Protein AF-A0A3K8YJC5-F1 (afdb_monomer_lite)

Sequence (219 aa):
NYGINDFKIDIDEGNSTVDIVYRNGTRERFGTDKDINYMTTLFSADGKKLSFEYTTLDADDEKTYVLSRVYDESSSRSISIEYNNARSVIVRHNKGDVTYLTYLCKLKNKMLDFVSLPNTTDYGTNITYERMEIGAFISELAMPTGYHEWVTYEMGHTLPPEHPLPTTQLPYVSKVMCYNGEQQDDTVRTFTYSRDTNYLGLSGKKPWDSTYGDNIYTT

pLDDT: mean 82.08, std 15.53, range [28.77, 97.81]

Structure (mmCIF, N/CA/C/O backbone):
data_AF-A0A3K8YJC5-F1
#
_entry.id   AF-A0A3K8YJC5-F1
#
loop_
_atom_site.group_PDB
_atom_site.id
_atom_site.type_symbol
_atom_site.label_atom_id
_atom_site.label_alt_id
_atom_site.label_comp_id
_atom_site.label_asym_id
_atom_site.label_entity_id
_atom_site.label_seq_id
_atom_site.pdbx_PDB_ins_code
_atom_site.Cartn_x
_atom_site.Cartn_y
_atom_site.Cartn_z
_atom_site.occupancy
_atom_site.B_iso_or_equiv
_atom_site.auth_seq_id
_atom_site.auth_comp_id
_atom_site.auth_asym_id
_atom_site.auth_atom_id
_atom_site.pdbx_PDB_model_num
ATOM 1 N N . ASN A 1 1 ? 30.913 16.176 3.753 1.00 28.77 1 ASN A N 1
ATOM 2 C CA . ASN A 1 1 ? 29.703 16.794 4.333 1.00 28.77 1 ASN A CA 1
ATOM 3 C C . ASN A 1 1 ? 28.526 16.582 3.401 1.00 28.77 1 ASN A C 1
ATOM 5 O O . ASN A 1 1 ? 28.241 17.443 2.582 1.00 28.77 1 ASN A O 1
ATOM 9 N N . TYR A 1 2 ? 27.885 15.418 3.494 1.00 31.45 2 TYR A N 1
ATOM 10 C CA . TYR A 1 2 ? 26.621 15.142 2.811 1.00 31.45 2 TYR A CA 1
ATOM 11 C C . TYR A 1 2 ? 25.495 15.676 3.696 1.00 31.45 2 TYR A C 1
ATOM 13 O O . TYR A 1 2 ? 24.956 14.963 4.534 1.00 31.45 2 TYR A O 1
ATOM 21 N N . GLY A 1 3 ? 25.229 16.976 3.595 1.00 32.31 3 GLY A N 1
ATOM 22 C CA . GLY A 1 3 ? 24.053 17.564 4.221 1.00 32.31 3 GLY A CA 1
ATOM 23 C C . GLY A 1 3 ? 22.844 17.203 3.376 1.00 32.31 3 GLY A C 1
ATOM 24 O O . GLY A 1 3 ? 22.619 17.830 2.344 1.00 32.31 3 GLY A O 1
ATOM 25 N N . ILE A 1 4 ? 22.083 16.190 3.786 1.00 45.53 4 ILE A N 1
ATOM 26 C CA . ILE A 1 4 ? 20.718 16.030 3.291 1.00 45.53 4 ILE A CA 1
ATOM 27 C C . ILE A 1 4 ? 19.909 17.145 3.965 1.00 45.53 4 ILE A C 1
ATOM 29 O O . ILE A 1 4 ? 19.394 16.982 5.062 1.00 45.53 4 ILE A O 1
ATOM 33 N N . ASN A 1 5 ? 19.877 18.328 3.346 1.00 53.97 5 ASN A N 1
ATOM 34 C CA . ASN A 1 5 ? 19.192 19.526 3.860 1.00 53.97 5 ASN A CA 1
ATOM 35 C C . ASN A 1 5 ? 17.656 19.455 3.716 1.00 53.97 5 ASN A C 1
ATOM 37 O O . ASN A 1 5 ? 16.972 20.468 3.868 1.00 53.97 5 ASN A O 1
ATOM 41 N N . ASP A 1 6 ? 17.112 18.282 3.390 1.00 62.03 6 ASP A N 1
ATOM 42 C CA . ASP A 1 6 ? 15.716 18.114 2.982 1.00 62.03 6 ASP A CA 1
ATOM 43 C C . ASP A 1 6 ? 14.824 17.546 4.091 1.00 62.03 6 ASP A C 1
ATOM 45 O O . ASP A 1 6 ? 13.596 17.654 4.011 1.00 62.03 6 ASP A O 1
ATOM 49 N N . PHE A 1 7 ? 15.427 17.022 5.161 1.00 63.34 7 PHE A N 1
ATOM 50 C CA . PHE A 1 7 ? 14.721 16.650 6.376 1.00 63.34 7 PHE A CA 1
ATOM 51 C C . PHE A 1 7 ? 15.601 16.802 7.622 1.00 63.34 7 PHE A C 1
ATOM 53 O O . PHE A 1 7 ? 16.822 16.669 7.571 1.00 63.34 7 PHE A O 1
ATOM 60 N N . LYS A 1 8 ? 14.966 17.070 8.763 1.00 78.19 8 LYS A N 1
ATOM 61 C CA . LYS A 1 8 ? 15.574 16.974 10.094 1.00 78.19 8 LYS A CA 1
ATOM 62 C C . LYS A 1 8 ? 15.062 15.698 10.755 1.00 78.19 8 LYS A C 1
ATOM 64 O O . LYS A 1 8 ? 13.855 15.475 10.767 1.00 78.19 8 LYS A O 1
ATOM 69 N N . ILE A 1 9 ? 15.964 14.916 11.344 1.00 81.12 9 ILE A N 1
ATOM 70 C CA . ILE A 1 9 ? 15.594 13.843 12.271 1.00 81.12 9 ILE A CA 1
ATOM 71 C C . ILE A 1 9 ? 15.652 14.405 13.694 1.00 81.12 9 ILE A C 1
ATOM 73 O O . ILE A 1 9 ? 16.652 15.017 14.075 1.00 81.12 9 ILE A O 1
ATOM 77 N N . ASP A 1 10 ? 14.579 14.228 14.455 1.00 80.38 10 ASP A N 1
ATOM 78 C CA . ASP A 1 10 ? 14.508 14.520 15.886 1.00 80.38 10 ASP A CA 1
ATOM 79 C C . ASP A 1 10 ? 14.274 13.205 16.635 1.00 80.38 10 ASP A C 1
ATOM 81 O O . ASP A 1 10 ? 13.317 12.490 16.343 1.00 80.38 10 ASP A O 1
ATOM 85 N N . ILE A 1 11 ? 15.170 12.852 17.553 1.00 79.31 11 ILE A N 1
ATOM 86 C CA . ILE A 1 11 ? 15.103 11.592 18.300 1.00 79.31 11 ILE A CA 1
ATOM 87 C C . ILE A 1 11 ? 14.778 11.940 19.748 1.00 79.31 11 ILE A C 1
ATOM 89 O O . ILE A 1 11 ? 15.572 12.594 20.422 1.00 79.31 11 ILE A O 1
ATOM 93 N N . ASP A 1 12 ? 13.619 11.492 20.224 1.00 75.31 12 ASP A N 1
ATOM 94 C CA . ASP A 1 12 ? 13.240 11.590 21.632 1.00 75.31 12 ASP A CA 1
ATOM 95 C C . ASP A 1 12 ? 13.463 10.229 22.300 1.00 75.31 12 ASP A C 1
ATOM 97 O O . ASP A 1 12 ? 12.593 9.351 22.308 1.00 75.31 12 ASP A O 1
ATOM 101 N N . GLU A 1 13 ? 14.669 10.055 22.844 1.00 63.84 13 GLU A N 1
ATOM 102 C CA . GLU A 1 13 ? 15.096 8.829 23.528 1.00 63.84 13 GLU A CA 1
ATOM 103 C C . GLU A 1 13 ? 14.247 8.524 24.774 1.00 63.84 13 GLU A C 1
ATOM 105 O O . GLU A 1 13 ? 14.092 7.360 25.141 1.00 63.84 13 GLU A O 1
ATOM 110 N N . GLY A 1 14 ? 13.651 9.544 25.407 1.00 63.78 14 GLY A N 1
ATOM 111 C CA . GLY A 1 14 ? 12.816 9.377 26.599 1.00 63.78 14 GLY A CA 1
ATOM 112 C C . GLY A 1 14 ? 11.445 8.771 26.298 1.00 63.78 14 GLY A C 1
ATOM 113 O O . GLY A 1 14 ? 10.877 8.090 27.152 1.00 63.78 14 GLY A O 1
ATOM 114 N N . ASN A 1 15 ? 10.939 8.980 25.080 1.00 66.00 15 ASN A N 1
ATOM 115 C CA . ASN A 1 15 ? 9.636 8.483 24.636 1.00 66.00 15 ASN A CA 1
ATOM 116 C C . ASN A 1 15 ? 9.7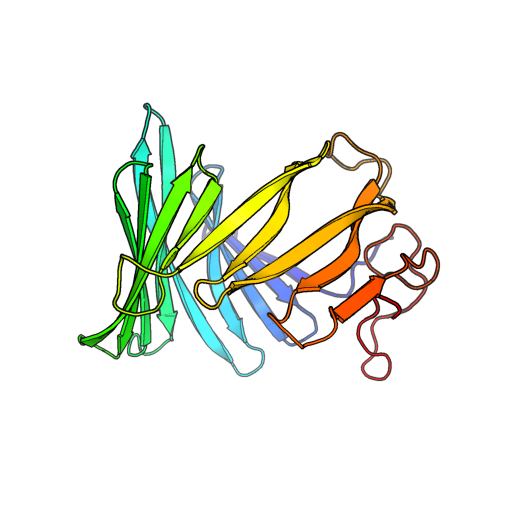23 7.366 23.590 1.00 66.00 15 ASN A C 1
ATOM 118 O O . ASN A 1 15 ? 8.677 6.893 23.150 1.00 66.00 15 ASN A O 1
ATOM 122 N N . SER A 1 16 ? 10.929 6.919 23.209 1.00 80.50 16 SER A N 1
ATOM 123 C CA . SER A 1 16 ? 11.106 5.896 22.163 1.00 80.50 16 SER A CA 1
ATOM 124 C C . SER A 1 16 ? 10.391 6.304 20.863 1.00 80.50 16 SER A C 1
ATOM 126 O O . SER A 1 16 ? 9.608 5.555 20.276 1.00 80.50 16 SER A O 1
ATOM 128 N N . THR A 1 17 ? 10.611 7.555 20.440 1.00 82.19 17 THR A N 1
ATOM 129 C CA . THR A 1 17 ? 10.029 8.093 19.204 1.00 82.19 17 THR A CA 1
ATOM 130 C C . THR A 1 17 ? 11.065 8.788 18.336 1.00 82.19 17 THR A C 1
ATOM 132 O O . THR A 1 17 ? 11.952 9.477 18.842 1.00 82.19 17 THR A O 1
ATOM 135 N N . VAL A 1 18 ? 10.900 8.650 17.021 1.00 87.75 18 VAL A N 1
ATOM 136 C CA . VAL A 1 18 ? 11.707 9.325 15.998 1.00 87.75 18 VAL A CA 1
ATOM 137 C C . VAL A 1 18 ? 10.787 10.168 15.124 1.00 87.75 18 VAL A C 1
ATOM 139 O O . VAL A 1 18 ? 9.851 9.647 14.523 1.00 87.75 18 VAL A O 1
ATOM 142 N N . ASP A 1 19 ? 11.061 11.464 15.034 1.00 87.62 19 ASP A N 1
ATOM 143 C CA . ASP A 1 19 ? 10.389 12.383 14.121 1.00 87.62 19 ASP A CA 1
ATOM 144 C C . ASP A 1 19 ? 11.280 12.670 12.910 1.00 87.62 19 ASP A C 1
ATOM 146 O O . ASP A 1 19 ? 12.443 13.046 13.049 1.00 87.62 19 ASP A O 1
ATOM 150 N N . ILE A 1 20 ? 10.709 12.568 11.713 1.00 87.44 20 ILE A N 1
ATOM 151 C CA . ILE A 1 20 ? 11.315 13.034 10.466 1.00 87.44 20 ILE A CA 1
ATOM 152 C C . ILE A 1 20 ? 10.505 14.233 9.986 1.00 87.44 20 ILE A C 1
ATOM 154 O O . ILE A 1 20 ? 9.332 14.110 9.637 1.00 87.44 20 ILE A O 1
ATOM 158 N N . VAL A 1 21 ? 11.120 15.414 9.994 1.00 85.25 21 VAL A N 1
ATOM 159 C CA . VAL A 1 21 ? 10.502 16.668 9.549 1.00 85.25 21 VAL A CA 1
ATOM 160 C C . VAL A 1 21 ? 11.050 17.028 8.182 1.00 85.25 21 VAL A C 1
ATOM 162 O O . VAL A 1 21 ? 12.223 17.373 8.058 1.00 85.25 21 VAL A O 1
ATOM 165 N N . TYR A 1 22 ? 10.196 16.986 7.170 1.00 81.81 22 TYR A N 1
ATOM 166 C CA . TYR A 1 22 ? 10.543 17.314 5.796 1.00 81.81 22 TYR A CA 1
ATOM 167 C C . TYR A 1 22 ? 10.498 18.823 5.570 1.00 81.81 22 TYR A C 1
ATOM 169 O O . TYR A 1 22 ? 9.721 19.555 6.187 1.00 81.81 22 TYR A O 1
ATOM 177 N N . ARG A 1 23 ? 11.292 19.302 4.611 1.00 75.00 23 ARG A N 1
ATOM 178 C CA . ARG A 1 23 ? 11.355 20.725 4.247 1.00 75.00 23 ARG A CA 1
ATOM 179 C C . ARG A 1 23 ? 10.005 21.319 3.834 1.00 75.00 23 ARG A C 1
ATOM 181 O O . ARG A 1 23 ? 9.780 22.510 4.028 1.00 75.00 23 ARG A O 1
ATOM 188 N N . ASN A 1 24 ? 9.107 20.504 3.282 1.00 77.12 24 ASN A N 1
ATOM 189 C CA . ASN A 1 24 ? 7.758 20.936 2.912 1.00 77.12 24 ASN A CA 1
ATOM 190 C C . ASN A 1 24 ? 6.824 21.141 4.124 1.00 77.12 24 ASN A C 1
ATOM 192 O O . ASN A 1 24 ? 5.668 21.494 3.923 1.00 77.12 24 ASN A O 1
ATOM 196 N N . GLY A 1 25 ? 7.299 20.915 5.356 1.00 78.94 25 GLY A N 1
ATOM 197 C CA . GLY A 1 25 ? 6.527 21.040 6.594 1.00 78.94 25 GLY A CA 1
ATOM 198 C C . GLY A 1 25 ? 5.781 19.769 7.004 1.00 78.94 25 GLY A C 1
ATOM 199 O O . GLY A 1 25 ? 5.190 19.739 8.080 1.00 78.94 25 GLY A O 1
ATOM 200 N N . THR A 1 26 ? 5.818 18.715 6.185 1.00 87.94 26 THR A N 1
ATOM 201 C CA . THR A 1 26 ? 5.295 17.394 6.558 1.00 87.94 26 THR A CA 1
ATOM 202 C C . THR A 1 26 ? 6.172 16.800 7.653 1.00 87.94 26 THR A C 1
ATOM 204 O O . THR A 1 26 ? 7.392 16.971 7.637 1.00 87.94 26 THR A O 1
ATOM 207 N N . ARG A 1 27 ? 5.568 16.090 8.604 1.00 91.25 27 ARG A N 1
ATOM 208 C CA . ARG A 1 27 ? 6.300 15.369 9.648 1.00 91.25 27 ARG A CA 1
ATOM 209 C C . ARG A 1 27 ? 5.777 13.951 9.784 1.00 91.25 27 ARG A C 1
ATOM 211 O O . ARG A 1 27 ? 4.589 13.760 10.030 1.00 91.25 27 ARG A O 1
ATOM 218 N N . GLU A 1 28 ? 6.674 12.985 9.705 1.00 93.56 28 GLU A N 1
ATOM 219 C CA . GLU A 1 28 ? 6.412 11.588 10.041 1.00 93.56 28 GLU A CA 1
ATOM 220 C C . GLU A 1 28 ? 6.926 11.315 11.450 1.00 93.56 28 GLU A C 1
ATOM 222 O O . GLU A 1 28 ? 8.050 11.680 11.784 1.00 93.56 28 GLU A O 1
ATOM 227 N N . ARG A 1 29 ? 6.098 10.691 12.283 1.00 92.56 29 ARG A N 1
ATOM 228 C CA . ARG A 1 29 ? 6.475 10.232 13.618 1.00 92.56 29 ARG A CA 1
ATOM 229 C C . ARG A 1 29 ? 6.461 8.722 13.645 1.00 92.56 29 ARG A C 1
ATOM 231 O O . ARG A 1 29 ? 5.436 8.110 13.342 1.00 92.56 29 ARG A O 1
ATOM 238 N N . PHE A 1 30 ? 7.555 8.141 14.100 1.00 91.38 30 PHE A N 1
ATOM 239 C CA . PHE A 1 30 ? 7.727 6.716 14.309 1.00 91.38 30 PHE A CA 1
ATOM 240 C C . PHE A 1 30 ? 7.777 6.423 15.804 1.00 91.38 30 PHE A C 1
ATOM 242 O O . PHE A 1 30 ? 8.391 7.166 16.568 1.00 91.38 30 PHE A O 1
ATOM 249 N N . GLY A 1 31 ? 7.093 5.362 16.217 1.00 86.50 31 GLY A N 1
ATOM 250 C CA . GLY A 1 31 ? 7.302 4.741 17.519 1.00 86.50 31 GLY A CA 1
ATOM 251 C C . GLY A 1 31 ? 8.265 3.570 17.375 1.00 86.50 31 GLY A C 1
ATOM 252 O O . GLY A 1 31 ? 8.296 2.922 16.323 1.00 86.50 31 GLY A O 1
ATOM 253 N N . THR A 1 32 ? 9.025 3.300 18.430 1.00 76.31 32 THR A N 1
ATOM 254 C CA . THR A 1 32 ? 9.814 2.077 18.560 1.00 76.31 32 THR A CA 1
ATOM 255 C C . THR A 1 32 ? 9.191 1.149 19.596 1.00 76.31 32 THR A C 1
ATOM 257 O O . THR A 1 32 ? 9.006 1.517 20.754 1.00 76.31 32 THR A O 1
ATOM 260 N N . ASP A 1 33 ? 8.890 -0.081 19.180 1.00 73.44 33 ASP A N 1
ATOM 261 C CA . ASP A 1 33 ? 8.650 -1.202 20.092 1.00 73.44 33 ASP A CA 1
ATOM 262 C C . ASP A 1 33 ? 9.716 -2.261 19.809 1.00 73.44 33 ASP A C 1
ATOM 264 O O . ASP A 1 33 ? 9.778 -2.830 18.713 1.00 73.44 33 ASP A O 1
ATOM 268 N N . LYS A 1 34 ? 10.594 -2.483 20.793 1.00 70.94 34 LYS A N 1
ATOM 269 C CA . LYS A 1 34 ? 11.824 -3.277 20.652 1.00 70.94 34 LYS A CA 1
ATOM 270 C C . LYS A 1 34 ? 12.665 -2.793 19.458 1.00 70.94 34 LYS A C 1
ATOM 272 O O . LYS A 1 34 ? 13.140 -1.663 19.477 1.00 70.94 34 LYS A O 1
ATOM 277 N N . ASP A 1 35 ? 12.812 -3.635 18.434 1.00 67.88 35 ASP A N 1
ATOM 278 C CA . ASP A 1 35 ? 13.632 -3.410 17.238 1.00 67.88 35 ASP A CA 1
ATOM 279 C C . ASP A 1 35 ? 12.802 -2.987 16.011 1.00 67.88 35 ASP A C 1
ATOM 281 O O . ASP A 1 35 ? 13.325 -2.897 14.898 1.00 67.88 35 ASP A O 1
ATOM 285 N N . ILE A 1 36 ? 11.495 -2.747 16.180 1.00 70.88 36 ILE A N 1
ATOM 286 C CA . ILE A 1 36 ? 10.595 -2.391 15.080 1.00 70.88 36 ILE A CA 1
ATOM 287 C C . ILE A 1 36 ? 10.252 -0.906 15.170 1.00 70.88 36 ILE A C 1
ATOM 289 O O . ILE A 1 36 ? 9.693 -0.436 16.161 1.00 70.88 36 ILE A O 1
ATOM 293 N N . ASN A 1 37 ? 10.549 -0.182 14.091 1.00 80.56 37 ASN A N 1
ATOM 294 C CA . ASN A 1 37 ? 10.092 1.185 13.874 1.00 80.56 37 ASN A CA 1
ATOM 295 C C . ASN A 1 37 ? 8.810 1.152 13.042 1.00 80.56 37 ASN A C 1
ATOM 297 O O . ASN A 1 37 ? 8.794 0.580 11.951 1.00 80.56 37 ASN A O 1
ATOM 301 N N . TYR A 1 38 ? 7.748 1.788 13.522 1.00 86.69 38 TYR A N 1
ATOM 302 C CA . TYR A 1 38 ? 6.493 1.908 12.781 1.00 86.69 38 TYR A CA 1
ATOM 303 C C . TYR A 1 38 ? 5.950 3.329 12.878 1.00 86.69 38 TYR A C 1
ATOM 305 O O . TYR A 1 38 ? 6.031 3.979 13.921 1.00 86.69 38 TYR A O 1
ATOM 313 N N . MET A 1 39 ? 5.412 3.837 11.770 1.00 91.88 39 MET A N 1
ATOM 314 C CA . MET A 1 39 ? 4.857 5.186 11.713 1.00 91.88 39 MET A CA 1
ATOM 315 C C . MET A 1 39 ? 3.602 5.248 12.580 1.00 91.88 39 MET A C 1
ATOM 317 O O . MET A 1 39 ? 2.640 4.547 12.314 1.00 91.88 39 MET A O 1
ATOM 321 N N . THR A 1 40 ? 3.582 6.096 13.601 1.00 93.12 40 THR A N 1
ATOM 322 C CA . THR A 1 40 ? 2.425 6.281 14.492 1.00 93.12 40 THR A CA 1
ATOM 323 C C . THR A 1 40 ? 1.581 7.481 14.092 1.00 93.12 40 THR A C 1
ATOM 325 O O . THR A 1 40 ? 0.377 7.523 14.358 1.00 93.12 40 THR A O 1
ATOM 328 N N . THR A 1 41 ? 2.188 8.501 13.482 1.00 94.44 41 THR A N 1
ATOM 329 C CA . THR A 1 41 ? 1.483 9.717 13.071 1.00 94.44 41 THR A CA 1
ATOM 330 C C . THR A 1 41 ? 2.135 10.356 11.850 1.00 94.44 41 THR A C 1
ATOM 332 O O . THR A 1 41 ? 3.354 10.435 11.762 1.00 94.44 41 THR A O 1
ATOM 335 N N . LEU A 1 42 ? 1.305 10.886 10.955 1.00 95.12 42 LEU A N 1
ATOM 336 C CA . LEU A 1 42 ? 1.698 11.763 9.859 1.00 95.12 42 LEU A CA 1
ATOM 337 C C . LEU A 1 42 ? 1.031 13.123 10.053 1.00 95.12 42 LEU A C 1
ATOM 339 O O . LEU A 1 42 ? -0.187 13.207 10.223 1.00 95.12 42 LEU A O 1
ATOM 343 N N . PHE A 1 43 ? 1.827 14.183 10.017 1.00 93.38 43 PHE A N 1
ATOM 344 C CA . PHE A 1 43 ? 1.359 15.560 10.035 1.00 93.38 43 PHE A CA 1
ATOM 345 C C . PHE A 1 43 ? 1.579 16.176 8.664 1.00 93.38 43 PHE A C 1
ATOM 347 O O . PHE A 1 43 ? 2.696 16.149 8.146 1.00 93.38 43 PHE A O 1
ATOM 354 N N . SER A 1 44 ? 0.539 16.766 8.094 1.00 92.31 44 SER A N 1
ATOM 355 C CA . SER A 1 44 ? 0.686 17.636 6.933 1.00 92.31 44 SER A CA 1
ATOM 356 C C . SER A 1 44 ? 1.244 19.000 7.347 1.00 92.31 44 SER A C 1
ATOM 358 O O . SER A 1 44 ? 1.168 19.411 8.507 1.00 92.31 44 SER A O 1
ATOM 360 N N . ALA A 1 45 ? 1.758 19.742 6.367 1.00 86.81 45 ALA A N 1
ATOM 361 C CA . ALA A 1 45 ? 2.303 21.082 6.574 1.00 86.81 45 ALA A CA 1
ATOM 362 C C . ALA A 1 45 ? 1.282 22.091 7.138 1.00 86.81 45 ALA A C 1
ATOM 364 O O . ALA A 1 45 ? 1.662 23.031 7.830 1.00 86.81 45 ALA A O 1
ATOM 365 N N . ASP A 1 46 ? -0.012 21.893 6.859 1.00 89.75 46 ASP A N 1
ATOM 366 C CA . ASP A 1 46 ? -1.120 22.702 7.385 1.00 89.75 46 ASP A CA 1
ATOM 367 C C . ASP A 1 46 ? -1.622 22.226 8.763 1.00 89.75 46 ASP A C 1
ATOM 369 O O . ASP A 1 46 ? -2.630 22.725 9.260 1.00 89.75 46 ASP A O 1
ATOM 373 N N . GLY A 1 47 ? -0.920 21.278 9.394 1.00 85.44 47 GLY A N 1
ATOM 374 C CA . GLY A 1 47 ? -1.178 20.828 10.761 1.00 85.44 47 GLY A CA 1
ATOM 375 C C . GLY A 1 47 ? -2.228 19.726 10.903 1.00 85.44 47 GLY A C 1
ATOM 376 O O . GLY A 1 47 ? -2.498 19.312 12.029 1.00 85.44 47 GLY A O 1
ATOM 377 N N . LYS A 1 48 ? -2.802 19.209 9.806 1.00 92.06 48 LYS A N 1
ATOM 378 C CA . LYS A 1 48 ? -3.709 18.052 9.883 1.00 92.06 48 LYS A CA 1
ATOM 379 C C . LYS A 1 48 ? -2.930 16.796 10.244 1.00 92.06 48 LYS A C 1
ATOM 381 O O . LYS A 1 48 ? -1.774 16.617 9.866 1.00 92.06 48 LYS A O 1
ATOM 386 N N . LYS A 1 49 ? -3.604 15.902 10.958 1.00 94.31 49 LYS A N 1
ATOM 387 C CA . LYS A 1 49 ? -3.013 14.691 11.516 1.00 94.31 49 LYS A CA 1
ATOM 388 C C . LYS A 1 49 ? -3.710 13.444 10.979 1.00 94.31 49 LYS A C 1
ATOM 390 O O . LYS A 1 49 ? -4.938 13.358 11.007 1.00 94.31 49 LYS A O 1
ATOM 395 N N . LEU A 1 50 ? -2.912 12.467 10.561 1.00 96.38 50 LEU A N 1
ATOM 396 C CA . LEU A 1 50 ? -3.321 11.075 10.415 1.00 96.38 50 LEU A CA 1
ATOM 397 C C . LEU A 1 50 ? -2.623 10.241 11.484 1.00 96.38 50 LEU A C 1
ATOM 399 O O . LEU A 1 50 ? -1.416 10.365 11.679 1.00 96.38 50 LEU A O 1
ATOM 403 N N . SER A 1 51 ? -3.378 9.393 12.167 1.00 96.50 51 SER A N 1
ATOM 404 C CA . SER A 1 51 ? -2.868 8.447 13.154 1.00 96.50 51 SER A CA 1
ATOM 405 C C . SER A 1 51 ? -2.966 7.019 12.637 1.00 96.50 51 SER A C 1
ATOM 407 O O . SER A 1 51 ? -3.882 6.688 11.884 1.00 96.50 51 SER A O 1
ATOM 409 N N . PHE A 1 52 ? -2.008 6.195 13.054 1.00 96.12 52 PHE A N 1
ATOM 410 C CA . PHE A 1 52 ? -1.835 4.817 12.612 1.00 96.12 52 PHE A CA 1
ATOM 411 C C . PHE A 1 52 ? -1.818 3.903 13.838 1.00 96.12 52 PHE A C 1
ATOM 413 O O . PHE A 1 52 ? -1.032 4.108 14.763 1.00 96.12 52 PHE A O 1
ATOM 420 N N . GLU A 1 53 ? -2.688 2.900 13.842 1.00 93.75 53 GLU A N 1
ATOM 421 C CA . GLU A 1 53 ? -2.728 1.851 14.860 1.00 93.75 53 GLU A CA 1
ATOM 422 C C . GLU A 1 53 ? -2.307 0.526 14.241 1.00 93.75 53 GLU A C 1
ATOM 424 O O . GLU A 1 53 ? -2.642 0.223 13.092 1.00 93.75 53 GLU A O 1
ATOM 429 N N . TYR A 1 54 ? -1.606 -0.273 15.038 1.00 90.88 54 TYR A N 1
ATOM 430 C CA . TYR A 1 54 ? -1.109 -1.582 14.654 1.00 90.88 54 TYR A CA 1
ATOM 431 C C . TYR A 1 54 ? -1.656 -2.638 15.605 1.00 90.88 54 TYR A C 1
ATOM 433 O O . TYR A 1 54 ? -1.877 -2.386 16.790 1.00 90.88 54 TYR A O 1
ATOM 441 N N . THR A 1 55 ? -1.837 -3.841 15.079 1.00 88.31 55 THR A N 1
ATOM 442 C CA . THR A 1 55 ? -2.144 -5.043 15.848 1.00 88.31 55 THR A CA 1
ATOM 443 C C . THR A 1 55 ? -1.108 -6.117 15.543 1.00 88.31 55 THR A C 1
ATOM 445 O O . THR A 1 55 ? -0.315 -5.983 14.610 1.00 88.31 55 THR A O 1
ATOM 448 N N . THR A 1 56 ? -1.093 -7.184 16.330 1.00 84.81 56 THR A N 1
ATOM 449 C CA . THR A 1 56 ? -0.231 -8.338 16.089 1.00 84.81 56 THR A CA 1
ATOM 450 C C . THR A 1 56 ? -1.032 -9.452 15.441 1.00 84.81 56 THR A C 1
ATOM 452 O O . THR A 1 56 ? -2.106 -9.802 15.928 1.00 84.81 56 THR A O 1
ATOM 455 N N . LEU A 1 57 ? -0.488 -10.040 14.381 1.00 80.50 57 LEU A N 1
ATOM 456 C CA . LEU A 1 57 ? -0.939 -11.331 13.883 1.00 80.50 57 LEU A CA 1
ATOM 457 C C . LEU A 1 57 ? -0.022 -12.416 14.412 1.00 80.50 57 LEU A C 1
ATOM 459 O O . LEU A 1 57 ? 1.194 -12.355 14.220 1.00 80.50 57 LEU A O 1
ATOM 463 N N . ASP A 1 58 ? -0.635 -13.412 15.039 1.00 71.69 58 ASP A N 1
ATOM 464 C CA . ASP A 1 58 ? 0.021 -14.669 15.353 1.00 71.69 58 ASP A CA 1
ATOM 465 C C . ASP A 1 58 ? -0.011 -15.527 14.080 1.00 71.69 58 ASP A C 1
ATOM 467 O O . ASP A 1 58 ? -1.042 -16.100 13.717 1.00 71.69 58 ASP A O 1
ATOM 471 N N . ALA A 1 59 ? 1.104 -15.556 13.353 1.00 63.03 59 ALA A N 1
ATOM 472 C CA . ALA A 1 59 ? 1.277 -16.392 12.173 1.00 63.03 59 ALA A CA 1
ATOM 473 C C . ALA A 1 59 ? 2.615 -17.126 12.278 1.00 63.03 59 ALA A C 1
ATOM 475 O O . ALA A 1 59 ? 3.647 -16.492 12.468 1.00 63.03 59 ALA A O 1
ATOM 476 N N . ASP A 1 60 ? 2.586 -18.453 12.142 1.00 60.41 60 ASP A N 1
ATOM 477 C CA . ASP A 1 60 ? 3.780 -19.302 12.040 1.00 60.41 60 ASP A CA 1
ATOM 478 C C . ASP A 1 60 ? 4.836 -19.053 13.148 1.00 60.41 60 ASP A C 1
ATOM 480 O O . ASP A 1 60 ? 6.021 -18.921 12.862 1.00 60.41 60 ASP A O 1
ATOM 484 N N . ASP A 1 61 ? 4.397 -18.971 14.413 1.00 59.81 61 ASP A N 1
ATOM 485 C CA . ASP A 1 61 ? 5.223 -18.768 15.624 1.00 59.81 61 ASP A CA 1
ATOM 486 C C . ASP A 1 61 ? 6.002 -17.434 15.721 1.00 59.81 61 ASP A C 1
ATOM 488 O O . ASP A 1 61 ? 6.714 -17.202 16.703 1.00 59.81 61 ASP A O 1
ATOM 492 N N . GLU A 1 62 ? 5.803 -16.500 14.783 1.00 65.81 62 GLU A N 1
ATOM 493 C CA . GLU A 1 62 ? 6.364 -15.145 14.831 1.00 65.81 62 GLU A CA 1
ATOM 494 C C . GLU A 1 62 ? 5.267 -14.076 14.960 1.00 65.81 62 GLU A C 1
ATOM 496 O O . GLU A 1 62 ? 4.309 -14.009 14.186 1.00 65.81 62 GLU A O 1
ATOM 501 N N . LYS A 1 63 ? 5.423 -13.173 15.938 1.00 72.19 63 LYS A N 1
ATOM 502 C CA . LYS A 1 63 ? 4.541 -12.007 16.079 1.00 72.19 63 LYS A CA 1
ATOM 503 C C . LYS A 1 63 ? 4.833 -11.007 14.969 1.00 72.19 63 LYS A C 1
ATOM 505 O O . LYS A 1 63 ? 5.862 -10.335 14.996 1.00 72.19 63 LYS A O 1
ATOM 510 N N . THR A 1 64 ? 3.895 -10.857 14.039 1.00 78.19 64 THR A N 1
ATOM 511 C CA . THR A 1 64 ? 3.989 -9.847 12.980 1.00 78.19 64 THR A CA 1
ATOM 512 C C . THR A 1 64 ? 3.134 -8.635 13.341 1.00 78.19 64 THR A C 1
ATOM 514 O O . THR A 1 64 ? 1.925 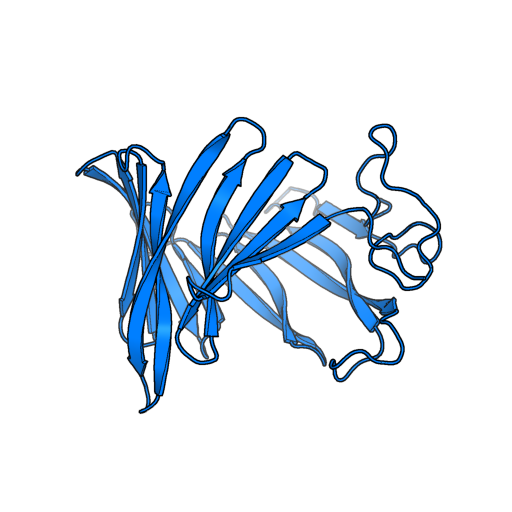-8.768 13.525 1.00 78.19 64 THR A O 1
ATOM 517 N N . TYR A 1 65 ? 3.739 -7.448 13.420 1.00 81.94 65 TYR A N 1
ATOM 518 C CA . TYR A 1 65 ? 3.006 -6.191 13.591 1.00 81.94 65 TYR A CA 1
ATOM 519 C C . TYR A 1 65 ? 2.430 -5.749 12.248 1.00 81.94 65 TYR A C 1
ATOM 521 O O . TYR A 1 65 ? 3.154 -5.617 11.262 1.00 81.94 65 TYR A O 1
ATOM 529 N N . VAL A 1 66 ? 1.125 -5.510 12.207 1.00 86.56 66 VAL A N 1
ATOM 530 C CA . VAL A 1 66 ? 0.408 -5.124 10.992 1.00 86.56 66 VAL A CA 1
ATOM 531 C C . VAL A 1 66 ? -0.497 -3.930 11.250 1.00 86.56 66 VAL A C 1
ATOM 533 O O . VAL A 1 66 ? -1.065 -3.786 12.331 1.00 86.56 66 VAL A O 1
ATOM 536 N N . LEU A 1 67 ? -0.637 -3.059 10.253 1.00 91.88 67 LEU A N 1
ATOM 537 C CA . LEU A 1 67 ? -1.468 -1.861 10.350 1.00 91.88 67 LEU A CA 1
ATOM 538 C C . LEU A 1 67 ? -2.943 -2.261 10.465 1.00 91.88 67 LEU A C 1
ATOM 540 O O . LEU A 1 67 ? -3.465 -2.887 9.549 1.00 91.88 67 LEU A O 1
ATOM 544 N N . SER A 1 68 ? -3.621 -1.896 11.548 1.00 93.81 68 SER A N 1
ATOM 545 C CA . SER A 1 68 ? -5.035 -2.221 11.783 1.00 93.81 68 SER A CA 1
ATOM 546 C C . SER A 1 68 ? -5.966 -1.042 11.533 1.00 93.81 68 SER A C 1
ATOM 548 O O . SER A 1 68 ? -7.146 -1.241 11.234 1.00 93.81 68 SER A O 1
ATOM 550 N N . ARG A 1 69 ? -5.469 0.195 11.649 1.00 95.75 69 ARG A N 1
ATOM 551 C CA . ARG A 1 69 ? -6.299 1.384 11.444 1.00 95.75 69 ARG A CA 1
ATOM 552 C C . ARG A 1 69 ? -5.488 2.601 11.025 1.00 95.75 69 ARG A C 1
ATOM 554 O O . ARG A 1 69 ? -4.401 2.836 11.539 1.00 95.75 69 ARG A O 1
ATOM 561 N N . VAL A 1 70 ? -6.078 3.416 10.158 1.00 96.81 70 VAL A N 1
ATOM 562 C CA . VAL A 1 70 ? -5.648 4.788 9.867 1.00 96.81 70 VAL A CA 1
ATOM 563 C C . VAL A 1 70 ? -6.830 5.712 10.095 1.00 96.81 70 VAL A C 1
ATOM 565 O O . VAL A 1 70 ? -7.934 5.400 9.654 1.00 96.81 70 VAL A O 1
ATOM 568 N N . TYR A 1 71 ? -6.648 6.835 10.778 1.00 96.56 71 TYR A N 1
ATOM 569 C CA . TYR A 1 71 ? -7.750 7.749 11.074 1.00 96.56 71 TYR A CA 1
ATOM 570 C C . TYR A 1 71 ? -7.287 9.199 11.156 1.00 96.56 71 TYR A C 1
ATOM 572 O O . TYR A 1 71 ? -6.127 9.480 11.454 1.00 96.56 71 TYR A O 1
ATOM 580 N N . ASP A 1 72 ? -8.200 10.117 10.850 1.00 93.38 72 ASP A N 1
ATOM 581 C CA . ASP A 1 72 ? -7.957 11.547 11.028 1.00 93.38 72 ASP A CA 1
ATOM 582 C C . ASP A 1 72 ? -8.039 11.962 12.505 1.00 93.38 72 ASP A C 1
ATOM 584 O O . ASP A 1 72 ? -8.469 11.198 13.367 1.00 93.38 72 ASP A O 1
ATOM 588 N N . GLU A 1 73 ? -7.651 13.199 12.808 1.00 88.88 73 GLU A N 1
ATOM 589 C CA . GLU A 1 73 ? -7.676 13.748 14.171 1.00 88.88 73 GLU A CA 1
ATOM 590 C C . GLU A 1 73 ? -9.040 13.619 14.872 1.00 88.88 73 GLU A C 1
ATOM 592 O O . GLU A 1 73 ? -9.105 13.364 16.072 1.00 88.88 73 GLU A O 1
ATOM 597 N N . SER A 1 74 ? -10.135 13.745 14.120 1.00 87.31 74 SER A N 1
ATOM 598 C CA . SER A 1 74 ? -11.494 13.636 14.658 1.00 87.31 74 SER A CA 1
ATOM 599 C C . SER A 1 74 ? -11.944 12.191 14.882 1.00 87.31 74 SER A C 1
ATOM 601 O O . SER A 1 74 ? -13.002 11.960 15.462 1.00 87.31 74 SER A O 1
ATOM 603 N N . SER A 1 75 ? -11.189 11.217 14.358 1.00 84.38 75 SER A N 1
ATOM 604 C CA . SER A 1 75 ? -11.594 9.816 14.189 1.00 84.38 75 SER A CA 1
ATOM 605 C C . SER A 1 75 ? -12.900 9.624 13.402 1.00 84.38 75 SER A C 1
ATOM 607 O O . SER A 1 75 ? -13.406 8.505 13.308 1.00 84.38 75 SER A O 1
ATOM 609 N N . SER A 1 76 ? -13.452 10.692 12.810 1.00 87.62 76 SER A N 1
ATOM 610 C CA . SER A 1 76 ? -14.717 10.653 12.074 1.00 87.62 76 SER A CA 1
ATOM 611 C C . SER A 1 76 ? -14.558 10.013 10.706 1.00 87.62 76 SER A C 1
ATOM 613 O O . SER A 1 76 ? -15.547 9.562 10.134 1.00 87.62 76 SER A O 1
ATOM 615 N N . ARG A 1 77 ? -13.333 9.939 10.180 1.00 92.12 77 ARG A N 1
ATOM 616 C CA . ARG A 1 77 ? -12.991 9.139 9.007 1.00 92.12 77 ARG A CA 1
ATOM 617 C C . ARG A 1 77 ? -11.861 8.200 9.366 1.00 92.12 77 ARG A C 1
ATOM 619 O O . ARG A 1 77 ? -10.841 8.621 9.910 1.00 92.12 77 ARG A O 1
ATOM 626 N N . SER A 1 78 ? -12.041 6.928 9.040 1.00 95.88 78 SER A N 1
ATOM 627 C CA . SER A 1 78 ? -10.994 5.937 9.244 1.00 95.88 78 SER A CA 1
ATOM 628 C C . SER A 1 78 ? -10.987 4.875 8.160 1.00 95.88 78 SER A C 1
ATOM 630 O O . SER A 1 78 ? -12.001 4.610 7.517 1.00 95.88 78 SER A O 1
ATOM 632 N N . ILE A 1 79 ? -9.823 4.273 7.976 1.00 97.00 79 ILE A N 1
ATOM 633 C CA . ILE A 1 79 ? -9.630 3.025 7.262 1.00 97.00 79 ILE A CA 1
ATOM 634 C C . ILE A 1 79 ? -9.342 1.978 8.332 1.00 97.00 79 ILE A C 1
ATOM 636 O O . ILE A 1 79 ? -8.385 2.136 9.084 1.00 97.00 79 ILE A O 1
ATOM 640 N N . SER A 1 80 ? -10.165 0.941 8.436 1.00 96.19 80 SER A N 1
ATOM 641 C CA . SER A 1 80 ? -9.906 -0.205 9.314 1.00 96.19 80 SER A CA 1
ATOM 642 C C . SER A 1 80 ? -9.516 -1.414 8.482 1.00 96.19 80 SER A C 1
ATOM 644 O O . SER A 1 80 ? -10.138 -1.679 7.451 1.00 96.19 80 SER A O 1
ATOM 646 N N . ILE A 1 81 ? -8.521 -2.152 8.951 1.00 95.06 81 ILE A N 1
ATOM 647 C CA . ILE A 1 81 ? -7.916 -3.273 8.249 1.00 95.06 81 ILE A CA 1
ATOM 648 C C . ILE A 1 81 ? -8.052 -4.504 9.139 1.00 95.06 81 ILE A C 1
ATOM 650 O O . ILE A 1 81 ? -7.536 -4.548 10.253 1.00 95.06 81 ILE A O 1
ATOM 654 N N . GLU A 1 82 ? -8.776 -5.497 8.642 1.00 92.69 82 GLU A N 1
ATOM 655 C CA . GLU A 1 82 ? -8.975 -6.779 9.306 1.00 92.69 82 GLU A CA 1
ATOM 656 C C . GLU A 1 82 ? -8.212 -7.854 8.543 1.00 92.69 82 GLU A C 1
ATOM 658 O O . GLU A 1 82 ? -8.354 -7.988 7.329 1.00 92.69 82 GLU A O 1
ATOM 663 N N . TYR A 1 83 ? -7.416 -8.639 9.254 1.00 88.00 83 TYR A N 1
ATOM 664 C CA . TYR A 1 83 ? -6.605 -9.691 8.663 1.00 88.00 83 TYR A CA 1
ATOM 665 C C . TYR A 1 83 ? -7.204 -11.050 8.993 1.00 88.00 83 TYR A C 1
ATOM 667 O O . TYR A 1 83 ? -7.531 -11.333 10.142 1.00 88.00 83 TYR A O 1
ATOM 675 N N . ASN A 1 84 ? -7.289 -11.915 7.989 1.00 82.44 84 ASN A N 1
ATOM 676 C CA . ASN A 1 84 ? -7.676 -13.305 8.165 1.00 82.44 84 ASN A CA 1
ATOM 677 C C . ASN A 1 84 ? -6.454 -14.194 7.900 1.00 82.44 84 ASN A C 1
ATOM 679 O O . ASN A 1 84 ? -6.127 -14.466 6.737 1.00 82.44 84 ASN A O 1
ATOM 683 N N . ASN A 1 85 ? -5.760 -14.545 8.994 1.00 66.38 85 ASN A N 1
ATOM 684 C CA . ASN A 1 85 ? -4.653 -15.506 9.141 1.00 66.38 85 ASN A CA 1
ATOM 685 C C . ASN A 1 85 ? -3.972 -15.926 7.820 1.00 66.38 85 ASN A C 1
ATOM 687 O O . ASN A 1 85 ? -4.005 -17.086 7.413 1.00 66.38 85 ASN A O 1
ATOM 691 N N . ALA A 1 86 ? -3.332 -14.944 7.174 1.00 66.19 86 ALA A N 1
ATOM 692 C CA . ALA A 1 86 ? -2.428 -15.047 6.022 1.00 66.19 86 ALA A CA 1
ATOM 693 C C . ALA A 1 86 ? -3.007 -15.172 4.595 1.00 66.19 86 ALA A C 1
ATOM 695 O O . ALA A 1 86 ? -2.217 -15.196 3.650 1.00 66.19 86 ALA A O 1
ATOM 696 N N . ARG A 1 87 ? -4.332 -15.206 4.374 1.00 74.56 87 ARG A N 1
ATOM 697 C CA . ARG A 1 87 ? -4.887 -15.373 3.001 1.00 74.56 87 ARG A CA 1
ATOM 698 C C . ARG A 1 87 ? -5.697 -14.203 2.474 1.00 74.56 87 ARG A C 1
ATOM 700 O O . ARG A 1 87 ? -5.821 -14.043 1.261 1.00 74.56 87 ARG A O 1
ATOM 707 N N . SER A 1 88 ? -6.261 -13.395 3.359 1.00 86.75 88 SER A N 1
ATOM 708 C CA . SER A 1 88 ? -7.026 -12.227 2.939 1.00 86.75 88 SER A CA 1
ATOM 709 C C . SER A 1 88 ? -7.003 -11.127 3.982 1.00 86.75 88 SER A C 1
ATOM 711 O O . SER A 1 88 ? -6.802 -11.379 5.171 1.00 86.75 88 SER A O 1
ATOM 713 N N . VAL A 1 89 ? -7.209 -9.911 3.500 1.00 92.56 89 VAL A N 1
ATOM 714 C CA . VAL A 1 89 ? -7.299 -8.686 4.278 1.00 92.56 89 VAL A CA 1
ATOM 715 C C . VAL A 1 89 ? -8.569 -7.969 3.840 1.00 92.56 89 VAL A C 1
ATOM 717 O O . VAL A 1 89 ? -8.818 -7.822 2.646 1.00 92.56 89 VAL A O 1
ATOM 720 N N . ILE A 1 90 ? -9.388 -7.542 4.791 1.00 94.56 90 ILE A N 1
ATOM 721 C CA . ILE A 1 90 ? -10.575 -6.735 4.530 1.00 94.56 90 ILE A CA 1
ATOM 722 C C . ILE A 1 90 ? -10.249 -5.298 4.915 1.00 94.56 90 ILE A C 1
ATOM 724 O O . ILE A 1 90 ? -9.948 -5.009 6.072 1.00 94.56 90 ILE A O 1
ATOM 728 N N . VAL A 1 91 ? -10.331 -4.391 3.945 1.00 96.00 91 VAL A N 1
ATOM 729 C CA . VAL A 1 91 ? -10.096 -2.958 4.144 1.00 96.00 91 VAL A CA 1
ATOM 730 C C . VAL A 1 91 ? -11.435 -2.238 4.092 1.00 96.00 91 VAL A C 1
ATOM 732 O O . VAL A 1 91 ? -12.162 -2.345 3.106 1.00 96.00 91 VAL A O 1
ATOM 735 N N . ARG A 1 92 ? -11.781 -1.500 5.147 1.00 96.56 92 ARG A N 1
ATOM 736 C CA . ARG A 1 92 ? -13.055 -0.775 5.251 1.00 96.56 92 ARG A CA 1
ATOM 737 C C . ARG A 1 92 ? -12.821 0.711 5.420 1.00 96.56 92 ARG A C 1
ATOM 739 O O . ARG A 1 92 ? -12.035 1.108 6.272 1.00 96.56 92 ARG A O 1
ATOM 746 N N . HIS A 1 93 ? -13.541 1.519 4.653 1.00 96.31 93 HIS A N 1
ATOM 747 C CA . HIS A 1 93 ? -13.612 2.960 4.846 1.00 96.31 93 HIS A CA 1
ATOM 748 C C . HIS A 1 93 ? -14.847 3.288 5.680 1.00 96.31 93 HIS A C 1
ATOM 750 O O . HIS A 1 93 ? -15.978 2.969 5.299 1.00 96.31 93 HIS A O 1
ATOM 756 N N . ASN A 1 94 ? -14.618 3.962 6.800 1.00 95.75 94 ASN A N 1
ATOM 757 C CA . ASN A 1 94 ? -15.632 4.290 7.788 1.00 95.75 94 ASN A CA 1
ATOM 758 C C . ASN A 1 94 ? -15.812 5.806 7.893 1.00 95.75 94 ASN A C 1
ATOM 760 O O . ASN A 1 94 ? -14.845 6.569 7.785 1.00 95.75 94 ASN A O 1
ATOM 764 N N . LYS A 1 95 ? -17.055 6.234 8.118 1.00 94.12 95 LYS A N 1
ATOM 765 C CA . LYS A 1 95 ? -17.426 7.598 8.494 1.00 94.12 95 LYS A CA 1
ATOM 766 C C . LYS A 1 95 ? -18.223 7.539 9.801 1.00 94.12 95 LYS A C 1
ATOM 768 O O . LYS A 1 95 ? -19.403 7.194 9.783 1.00 94.12 95 LYS A O 1
ATOM 773 N N . GLY A 1 96 ? -17.576 7.845 10.923 1.00 89.69 96 GLY A N 1
ATOM 774 C CA . GLY A 1 96 ? -18.068 7.483 12.254 1.00 89.69 96 GLY A CA 1
ATOM 775 C C . GLY A 1 96 ? -18.244 5.967 12.349 1.00 89.69 96 GLY A C 1
ATOM 776 O O . GLY A 1 96 ? -17.360 5.222 11.926 1.00 89.69 96 GLY A O 1
ATOM 777 N N . ASP A 1 97 ? -19.416 5.528 12.802 1.00 88.06 97 ASP A N 1
ATOM 778 C CA . ASP A 1 97 ? -19.752 4.106 12.970 1.00 88.06 97 ASP A CA 1
ATOM 779 C C . ASP A 1 97 ? -20.271 3.428 11.685 1.00 88.06 97 ASP A C 1
ATOM 781 O O . ASP A 1 97 ? -20.673 2.266 11.704 1.00 88.06 97 ASP A O 1
ATOM 785 N N . VAL A 1 98 ? -20.291 4.140 10.552 1.00 93.69 98 VAL A N 1
ATOM 786 C CA . VAL A 1 98 ? -20.820 3.624 9.281 1.00 93.69 98 VAL A CA 1
ATOM 787 C C . VAL A 1 98 ? -19.685 3.249 8.334 1.00 93.69 98 VAL A C 1
ATOM 789 O O . VAL A 1 98 ? -18.918 4.113 7.904 1.00 93.69 98 VAL A O 1
ATOM 792 N N . THR A 1 99 ? -19.624 1.979 7.928 1.00 95.06 99 THR A N 1
ATOM 793 C CA . THR A 1 99 ? -18.787 1.522 6.808 1.00 95.06 99 THR A CA 1
ATOM 794 C C . THR A 1 99 ? -19.487 1.800 5.479 1.00 95.06 99 THR A C 1
ATOM 796 O O . THR A 1 99 ? -20.615 1.357 5.273 1.00 95.06 99 THR A O 1
ATOM 799 N N . TYR A 1 100 ? -18.821 2.508 4.562 1.00 94.62 100 TYR A N 1
ATOM 800 C CA . TYR A 1 100 ? -19.393 2.857 3.250 1.00 94.62 100 TYR A CA 1
ATOM 801 C C . TYR A 1 100 ? -18.638 2.254 2.056 1.00 94.62 100 TYR A C 1
ATOM 803 O O . TYR A 1 100 ? -19.217 2.122 0.976 1.00 94.62 100 TYR A O 1
ATOM 811 N N . LEU A 1 101 ? -17.377 1.845 2.237 1.00 96.44 101 LEU A N 1
ATOM 812 C CA . LEU A 1 101 ? -16.638 1.041 1.259 1.00 96.44 101 LEU A CA 1
ATOM 813 C C . LEU A 1 101 ? -15.952 -0.116 1.972 1.00 96.44 101 LEU A C 1
ATOM 815 O O . LEU A 1 101 ? -15.327 0.081 3.011 1.00 96.44 101 LEU A O 1
ATOM 819 N N . THR A 1 102 ? -16.045 -1.301 1.387 1.00 96.69 102 THR A N 1
ATOM 820 C CA . THR A 1 102 ? -15.319 -2.496 1.812 1.00 96.69 102 THR A CA 1
ATOM 821 C C . THR A 1 102 ? -14.596 -3.094 0.616 1.00 96.69 102 THR A C 1
ATOM 823 O O . THR A 1 102 ? -15.203 -3.281 -0.434 1.00 96.69 102 THR A O 1
ATOM 826 N N . TYR A 1 103 ? -13.322 -3.417 0.792 1.00 96.81 103 TYR A N 1
ATOM 827 C CA . TYR A 1 103 ? -12.482 -4.083 -0.193 1.00 96.81 103 TYR A CA 1
ATOM 828 C C . TYR A 1 103 ? -11.994 -5.409 0.382 1.00 96.81 103 TYR A C 1
ATOM 830 O O . TYR A 1 103 ? -11.557 -5.470 1.534 1.00 96.81 103 TYR A O 1
ATOM 838 N N . LEU A 1 104 ? -12.051 -6.461 -0.428 1.00 95.44 104 LEU A N 1
ATOM 839 C CA . LEU A 1 104 ? -11.401 -7.734 -0.162 1.00 95.44 104 LEU A CA 1
ATOM 840 C C . LEU A 1 104 ? -10.066 -7.757 -0.904 1.00 95.44 104 LEU A C 1
ATOM 842 O O . LEU A 1 104 ? -10.027 -7.773 -2.132 1.00 95.44 104 LEU A O 1
ATOM 846 N N . CYS A 1 105 ? -8.986 -7.832 -0.144 1.00 95.50 105 CYS A N 1
ATOM 847 C CA . CYS A 1 105 ? -7.639 -8.034 -0.644 1.00 95.50 105 CYS A CA 1
ATOM 848 C C . CYS A 1 105 ? -7.254 -9.499 -0.423 1.00 95.50 105 CYS A C 1
ATOM 850 O O . CYS A 1 105 ? -7.275 -9.975 0.713 1.00 95.50 105 CYS A O 1
ATOM 852 N N . LYS A 1 106 ? -6.904 -10.238 -1.476 1.00 94.12 106 LYS A N 1
ATOM 853 C CA . LYS A 1 106 ? -6.403 -11.616 -1.345 1.00 94.12 106 LYS A CA 1
ATOM 854 C C . LYS A 1 106 ? -4.890 -11.621 -1.449 1.00 94.12 106 LYS A C 1
ATOM 856 O O . LYS A 1 106 ? -4.314 -10.885 -2.247 1.00 94.12 106 LYS A O 1
ATOM 861 N N . LEU A 1 107 ? -4.263 -12.463 -0.638 1.00 90.19 107 LEU A N 1
ATOM 862 C CA . LEU A 1 107 ? -2.820 -12.628 -0.627 1.00 90.19 107 LEU A CA 1
ATOM 863 C C . LEU A 1 107 ? -2.440 -13.986 -1.218 1.00 90.19 107 LEU A C 1
ATOM 865 O O . LEU A 1 107 ? -3.021 -15.013 -0.864 1.00 90.19 107 LEU A O 1
ATOM 869 N N . LYS A 1 108 ? -1.407 -13.999 -2.057 1.00 87.88 108 LYS A N 1
ATOM 870 C CA . LYS A 1 108 ? -0.743 -15.203 -2.559 1.00 87.88 108 LYS A CA 1
ATOM 871 C C . LYS A 1 108 ? 0.736 -15.096 -2.225 1.00 87.88 108 LYS A C 1
ATOM 873 O O . LYS A 1 108 ? 1.393 -14.135 -2.607 1.00 87.88 108 LYS A O 1
ATOM 878 N N . ASN A 1 109 ? 1.268 -16.060 -1.472 1.00 83.69 109 ASN A N 1
ATOM 879 C CA . ASN A 1 109 ? 2.661 -16.043 -1.002 1.00 83.69 109 ASN A CA 1
ATOM 880 C C . ASN A 1 109 ? 3.049 -14.729 -0.287 1.00 83.69 109 ASN A C 1
ATOM 882 O O . ASN A 1 109 ? 4.112 -14.173 -0.549 1.00 83.69 109 ASN A O 1
ATOM 886 N N . LYS A 1 110 ? 2.171 -14.228 0.597 1.00 80.12 110 LYS A N 1
ATOM 887 C CA . LYS A 1 110 ? 2.323 -12.952 1.330 1.00 80.12 110 LYS A CA 1
ATOM 888 C C . LYS A 1 110 ? 2.348 -11.686 0.447 1.00 80.12 110 LYS A C 1
ATOM 890 O O . LYS A 1 110 ? 2.630 -10.607 0.954 1.00 80.12 110 LYS A O 1
ATOM 895 N N . MET A 1 111 ? 2.019 -11.790 -0.840 1.00 87.81 111 MET A N 1
ATOM 896 C CA . MET A 1 111 ? 1.901 -10.662 -1.772 1.00 87.81 111 MET A CA 1
ATOM 897 C C . MET A 1 111 ? 0.443 -10.439 -2.171 1.00 87.81 111 MET A C 1
ATOM 899 O O . MET A 1 111 ? -0.338 -11.388 -2.195 1.00 87.81 111 MET A O 1
ATOM 903 N N . LEU A 1 112 ? 0.075 -9.195 -2.472 1.00 92.94 112 LEU A N 1
ATOM 904 C CA . LEU A 1 112 ? -1.287 -8.825 -2.849 1.00 92.94 112 LEU A CA 1
ATOM 905 C C . LEU A 1 112 ? -1.619 -9.332 -4.256 1.00 92.94 112 LEU A C 1
ATOM 907 O O . LEU A 1 112 ? -1.111 -8.807 -5.226 1.00 92.94 112 LEU A O 1
ATOM 911 N N . ASP A 1 113 ? -2.483 -10.332 -4.365 1.00 95.12 113 ASP A N 1
ATOM 912 C CA . ASP A 1 113 ? -2.807 -11.014 -5.630 1.00 95.12 113 ASP A CA 1
ATOM 913 C C . ASP A 1 113 ? -4.073 -10.444 -6.286 1.00 95.12 113 ASP A C 1
ATOM 915 O O . ASP A 1 113 ? -4.222 -10.448 -7.505 1.00 95.12 113 ASP A O 1
ATOM 919 N N . PHE A 1 114 ? -4.995 -9.930 -5.470 1.00 96.19 114 PHE A N 1
ATOM 920 C CA . PHE A 1 114 ? -6.284 -9.429 -5.931 1.00 96.19 114 PHE A CA 1
ATOM 921 C C . PHE A 1 114 ? -6.842 -8.369 -4.987 1.00 96.19 114 PHE A C 1
ATOM 923 O O . PHE A 1 114 ? -6.753 -8.524 -3.766 1.00 96.19 114 PHE A O 1
ATOM 930 N N . VAL A 1 115 ? -7.489 -7.347 -5.549 1.00 96.88 115 VAL A N 1
ATOM 931 C CA . VAL A 1 115 ? -8.280 -6.348 -4.817 1.00 96.88 115 VAL A CA 1
ATOM 932 C C . VAL A 1 115 ? -9.667 -6.274 -5.434 1.00 96.88 115 VAL A C 1
ATOM 934 O O . VAL A 1 115 ? -9.796 -5.988 -6.622 1.00 96.88 115 VAL A O 1
ATOM 937 N N . SER A 1 116 ? -10.711 -6.510 -4.643 1.00 97.06 116 SER A N 1
ATOM 938 C CA . SER A 1 116 ? -12.081 -6.404 -5.141 1.00 97.06 116 SER A CA 1
ATOM 939 C C . SER A 1 116 ? -12.477 -4.965 -5.482 1.00 97.06 116 SER A C 1
ATOM 941 O O . SER A 1 116 ? -11.917 -4.000 -4.964 1.00 97.06 116 SER A O 1
ATOM 943 N N . LEU A 1 117 ? -13.490 -4.803 -6.332 1.00 95.44 117 LEU A N 1
ATOM 944 C CA . LEU A 1 117 ? -14.220 -3.544 -6.427 1.00 95.44 117 LEU A CA 1
ATOM 945 C C . LEU A 1 117 ? -14.922 -3.244 -5.086 1.00 95.44 117 LEU A C 1
ATOM 947 O O . LEU A 1 117 ? -15.194 -4.163 -4.303 1.00 95.44 117 LEU A O 1
ATOM 951 N N . PRO A 1 118 ? -15.252 -1.970 -4.809 1.00 95.56 118 PRO A N 1
ATOM 952 C CA . PRO A 1 118 ? -15.869 -1.614 -3.543 1.00 95.56 118 PRO A CA 1
ATOM 953 C C . PRO A 1 118 ? -17.195 -2.349 -3.321 1.00 95.56 118 PRO A C 1
ATOM 955 O O . PRO A 1 118 ? -18.046 -2.404 -4.207 1.00 95.56 118 PRO A O 1
ATOM 958 N N . ASN A 1 119 ? -17.389 -2.850 -2.102 1.00 95.06 119 ASN A N 1
ATOM 959 C CA . ASN A 1 119 ? -18.604 -3.516 -1.627 1.00 95.06 119 ASN A CA 1
ATOM 960 C C . ASN A 1 119 ? -18.980 -4.800 -2.396 1.00 95.06 119 ASN A C 1
ATOM 962 O O . ASN A 1 119 ? -20.133 -5.225 -2.363 1.00 95.06 119 ASN A O 1
ATOM 966 N N . THR A 1 120 ? -18.013 -5.446 -3.052 1.00 92.94 120 THR A N 1
ATOM 967 C CA . THR A 1 120 ? -18.160 -6.778 -3.662 1.00 92.94 120 THR A CA 1
ATOM 968 C C . THR A 1 120 ? -16.934 -7.644 -3.369 1.00 92.94 120 THR A C 1
ATOM 970 O O . THR A 1 120 ? -15.893 -7.142 -2.943 1.00 92.94 120 THR A O 1
ATOM 973 N N . THR A 1 121 ? -17.054 -8.954 -3.580 1.00 88.00 121 THR A N 1
ATOM 974 C CA . THR A 1 121 ? -15.973 -9.942 -3.436 1.00 88.00 121 THR A CA 1
ATOM 975 C C . THR A 1 121 ? -15.606 -10.640 -4.742 1.00 88.00 121 THR A C 1
ATOM 977 O O . THR A 1 121 ? -14.595 -11.345 -4.788 1.00 88.00 121 THR A O 1
ATOM 980 N N . ASP A 1 122 ? -16.416 -10.450 -5.785 1.00 88.25 122 ASP A N 1
ATOM 981 C CA . ASP A 1 122 ? -16.429 -11.336 -6.955 1.00 88.25 122 ASP A CA 1
ATOM 982 C C . ASP A 1 122 ? -15.674 -10.743 -8.144 1.00 88.25 122 ASP A C 1
ATOM 984 O O . ASP A 1 122 ? -15.103 -11.471 -8.951 1.00 88.25 122 ASP A O 1
ATOM 988 N N . TYR A 1 123 ? -15.628 -9.414 -8.220 1.00 93.25 123 TYR A N 1
ATOM 989 C CA . TYR A 1 123 ? -14.965 -8.669 -9.284 1.00 93.25 123 TYR A CA 1
ATOM 990 C C . TYR A 1 123 ? -13.893 -7.778 -8.689 1.00 93.25 123 TYR A C 1
ATOM 992 O O . TYR A 1 123 ? -14.084 -7.207 -7.614 1.00 93.25 123 TYR A O 1
ATOM 1000 N N . GLY A 1 124 ? -12.775 -7.639 -9.388 1.00 95.69 124 GLY A N 1
ATOM 1001 C CA . GLY A 1 124 ? -11.648 -6.869 -8.898 1.00 95.69 124 GLY A CA 1
ATOM 1002 C C . GLY A 1 124 ? -10.453 -6.923 -9.825 1.00 95.69 124 GLY A C 1
ATOM 1003 O O . GLY A 1 124 ? -10.506 -7.528 -10.895 1.00 95.69 124 GLY A O 1
ATOM 1004 N N . THR A 1 125 ? -9.393 -6.265 -9.390 1.00 97.06 125 THR A N 1
ATOM 1005 C CA . THR A 1 125 ? -8.126 -6.174 -10.101 1.00 97.06 125 THR A CA 1
ATOM 1006 C C . THR A 1 125 ? -7.223 -7.310 -9.654 1.00 97.06 125 THR A C 1
ATOM 1008 O O . THR A 1 125 ? -6.943 -7.429 -8.460 1.00 97.06 125 THR A O 1
ATOM 1011 N N . ASN A 1 126 ? -6.759 -8.127 -10.598 1.00 97.38 126 ASN A N 1
ATOM 1012 C CA . ASN A 1 126 ? -5.687 -9.086 -10.344 1.00 97.38 126 ASN A CA 1
ATOM 1013 C C . ASN A 1 126 ? -4.338 -8.397 -10.530 1.00 97.38 126 ASN A C 1
ATOM 1015 O O . ASN A 1 126 ? -4.186 -7.559 -11.422 1.00 97.38 126 ASN A O 1
ATOM 1019 N N . ILE A 1 127 ? -3.379 -8.752 -9.684 1.00 97.81 127 ILE A N 1
ATOM 1020 C CA . ILE A 1 127 ? -2.063 -8.125 -9.637 1.00 97.81 127 ILE A CA 1
ATOM 1021 C C . ILE A 1 127 ? -1.014 -9.222 -9.799 1.00 97.81 127 ILE A C 1
ATOM 1023 O O . ILE A 1 127 ? -0.910 -10.129 -8.972 1.00 97.81 127 ILE A O 1
ATOM 1027 N N . THR A 1 128 ? -0.217 -9.119 -10.857 1.00 97.19 128 THR A N 1
ATOM 1028 C CA . THR A 1 128 ? 0.920 -10.013 -11.100 1.00 97.19 128 THR A CA 1
ATOM 1029 C C . THR A 1 128 ? 2.215 -9.276 -10.810 1.00 97.19 128 THR A C 1
ATOM 1031 O O . THR A 1 128 ? 2.304 -8.056 -10.956 1.00 97.19 128 THR A O 1
ATOM 1034 N N . TYR A 1 129 ? 3.235 -10.031 -10.407 1.00 96.62 129 TYR A N 1
ATOM 1035 C CA . TYR A 1 129 ? 4.550 -9.493 -10.111 1.00 96.62 129 TYR A CA 1
ATOM 1036 C C . TYR A 1 129 ? 5.647 -10.199 -10.894 1.00 96.62 129 TYR A C 1
ATOM 1038 O O . TYR A 1 129 ? 5.629 -11.421 -11.057 1.00 96.62 129 TYR A O 1
ATOM 1046 N N . GLU A 1 130 ? 6.657 -9.430 -11.271 1.00 94.69 130 GLU A N 1
ATOM 1047 C CA . GLU A 1 130 ? 7.958 -9.909 -11.712 1.00 94.69 130 GLU A CA 1
ATOM 1048 C C . GLU A 1 130 ? 8.941 -9.867 -10.534 1.00 94.69 130 GLU A C 1
ATOM 1050 O O . GLU A 1 130 ? 8.927 -8.938 -9.723 1.00 94.69 130 GLU A O 1
ATOM 1055 N N . ARG A 1 131 ? 9.798 -10.888 -10.411 1.00 91.69 131 ARG A N 1
ATOM 1056 C CA . ARG A 1 131 ? 10.880 -10.893 -9.420 1.00 91.69 131 ARG A CA 1
ATOM 1057 C C . ARG A 1 131 ? 12.167 -10.395 -10.057 1.00 91.69 131 ARG A C 1
ATOM 1059 O O . ARG A 1 131 ? 12.675 -11.011 -10.985 1.00 91.69 131 ARG A O 1
ATOM 1066 N N . MET A 1 132 ? 12.715 -9.340 -9.476 1.00 89.50 132 MET A N 1
ATOM 1067 C CA . MET A 1 132 ? 14.054 -8.833 -9.746 1.00 89.50 132 MET A CA 1
ATOM 1068 C C . MET A 1 132 ? 14.948 -9.103 -8.526 1.00 89.50 132 MET A C 1
ATOM 1070 O O . MET A 1 132 ? 14.468 -9.510 -7.468 1.00 89.50 132 MET A O 1
ATOM 1074 N N . GLU A 1 133 ? 16.252 -8.858 -8.656 1.00 85.50 133 GLU A N 1
ATOM 1075 C CA . GLU A 1 133 ? 17.251 -9.137 -7.610 1.00 85.50 133 GLU A CA 1
ATOM 1076 C C . GLU A 1 133 ? 16.908 -8.510 -6.246 1.00 85.50 133 GLU A C 1
ATOM 1078 O O . GLU A 1 133 ? 17.149 -9.115 -5.204 1.00 85.50 133 GLU A O 1
ATOM 1083 N N . ILE A 1 134 ? 16.288 -7.326 -6.245 1.00 86.12 134 ILE A N 1
ATOM 1084 C CA . ILE A 1 134 ? 15.952 -6.600 -5.014 1.00 86.12 134 ILE A CA 1
ATOM 1085 C C . ILE A 1 134 ? 14.541 -6.842 -4.484 1.00 86.12 134 ILE A C 1
ATOM 1087 O O . ILE A 1 134 ? 14.211 -6.344 -3.409 1.00 86.12 134 ILE A O 1
ATOM 1091 N N . GLY A 1 135 ? 13.683 -7.554 -5.218 1.00 88.81 135 GLY A N 1
ATOM 1092 C CA . GLY A 1 135 ? 12.303 -7.740 -4.784 1.00 88.81 135 GLY A CA 1
ATOM 1093 C C . GLY A 1 135 ? 11.310 -8.057 -5.892 1.00 88.81 135 GLY A C 1
ATOM 1094 O O . GLY A 1 135 ? 11.668 -8.326 -7.036 1.00 88.81 135 GLY A O 1
ATOM 1095 N N . ALA A 1 136 ? 10.034 -8.054 -5.515 1.00 91.94 136 ALA A N 1
ATOM 1096 C CA . ALA A 1 136 ? 8.916 -8.248 -6.427 1.00 91.94 136 ALA A CA 1
ATOM 1097 C C . ALA A 1 136 ? 8.321 -6.893 -6.833 1.00 91.94 136 ALA A C 1
ATOM 1099 O O . ALA A 1 136 ? 8.054 -6.053 -5.974 1.00 91.94 136 ALA A O 1
ATOM 1100 N N . PHE A 1 137 ? 8.080 -6.716 -8.127 1.00 93.88 137 PHE A N 1
ATOM 1101 C CA . PHE A 1 137 ? 7.550 -5.495 -8.730 1.00 93.88 137 PHE A CA 1
ATOM 1102 C C . PHE A 1 137 ? 6.275 -5.821 -9.494 1.00 93.88 137 PHE A C 1
ATOM 1104 O O . PHE A 1 137 ? 6.200 -6.882 -10.104 1.00 93.88 137 PHE A O 1
ATOM 1111 N N . ILE A 1 138 ? 5.267 -4.948 -9.438 1.00 96.38 138 ILE A N 1
ATOM 1112 C CA . ILE A 1 138 ? 3.999 -5.164 -10.148 1.00 96.38 138 ILE A CA 1
ATOM 1113 C C . ILE A 1 138 ? 4.288 -5.160 -11.645 1.00 96.38 138 ILE A C 1
ATOM 1115 O O . ILE A 1 138 ? 4.685 -4.131 -12.170 1.00 96.38 138 ILE A O 1
ATOM 1119 N N . SER A 1 139 ? 4.073 -6.281 -12.322 1.00 97.06 139 SER A N 1
ATOM 1120 C CA . SER A 1 139 ? 4.288 -6.411 -13.767 1.00 97.06 139 SER A CA 1
ATOM 1121 C C . SER A 1 139 ? 2.991 -6.362 -14.566 1.00 97.06 139 SER A C 1
ATOM 1123 O O . SER A 1 139 ? 3.021 -6.055 -15.756 1.00 97.06 139 SER A O 1
ATOM 1125 N N . GLU A 1 140 ? 1.851 -6.633 -13.926 1.00 97.69 140 GLU A N 1
ATOM 1126 C CA . GLU A 1 140 ? 0.540 -6.569 -14.565 1.00 97.69 140 GLU A CA 1
ATOM 1127 C C . GLU A 1 140 ? -0.565 -6.181 -13.578 1.00 97.69 140 GLU A C 1
ATOM 1129 O O . GLU A 1 140 ? -0.604 -6.668 -12.445 1.00 97.69 140 GLU A O 1
ATOM 1134 N N . LEU A 1 141 ? -1.499 -5.359 -14.055 1.00 97.06 141 LEU A N 1
ATOM 1135 C CA . LEU A 1 141 ? -2.797 -5.101 -13.445 1.00 97.06 141 LEU A CA 1
ATOM 1136 C C . LEU A 1 141 ? -3.897 -5.492 -14.437 1.00 97.06 141 LEU A C 1
ATOM 1138 O O . LEU A 1 141 ? -4.083 -4.822 -15.452 1.00 97.06 141 LEU A O 1
ATOM 1142 N N . ALA A 1 142 ? -4.651 -6.545 -14.129 1.00 95.69 142 ALA A N 1
ATOM 1143 C CA . ALA A 1 142 ? -5.790 -6.982 -14.935 1.00 95.69 142 ALA A CA 1
ATOM 1144 C C . ALA A 1 142 ? -7.095 -6.538 -14.266 1.00 95.69 142 ALA A C 1
ATOM 1146 O O . ALA A 1 142 ? -7.483 -7.068 -13.220 1.00 95.69 142 ALA A O 1
ATOM 1147 N N . MET A 1 143 ? -7.753 -5.536 -14.849 1.00 92.56 143 MET A N 1
ATOM 1148 C CA . MET A 1 143 ? -8.973 -4.926 -14.319 1.00 92.56 143 MET A CA 1
ATOM 1149 C C . MET A 1 143 ? -10.214 -5.738 -14.720 1.00 92.56 143 MET A C 1
ATOM 1151 O O . MET A 1 143 ? -10.253 -6.332 -15.799 1.00 92.56 143 MET A O 1
ATOM 1155 N N . PRO A 1 144 ? -11.299 -5.701 -13.924 1.00 90.62 144 PRO A N 1
ATOM 1156 C CA . PRO A 1 144 ? -12.509 -6.474 -14.218 1.00 90.62 144 PRO A CA 1
ATOM 1157 C C . PRO A 1 144 ? -13.257 -5.985 -15.470 1.00 90.62 144 PRO A C 1
ATOM 1159 O O . PRO A 1 144 ? -14.149 -6.668 -15.960 1.00 90.62 144 PRO A O 1
ATOM 1162 N N . THR A 1 145 ? -12.909 -4.808 -15.992 1.00 87.50 145 THR A N 1
ATOM 1163 C CA . THR A 1 145 ? -13.467 -4.234 -17.223 1.00 87.50 145 THR A CA 1
ATOM 1164 C C . THR A 1 145 ? -12.840 -4.796 -18.501 1.00 87.50 145 THR A C 1
ATOM 1166 O O . THR A 1 145 ? -13.264 -4.412 -19.5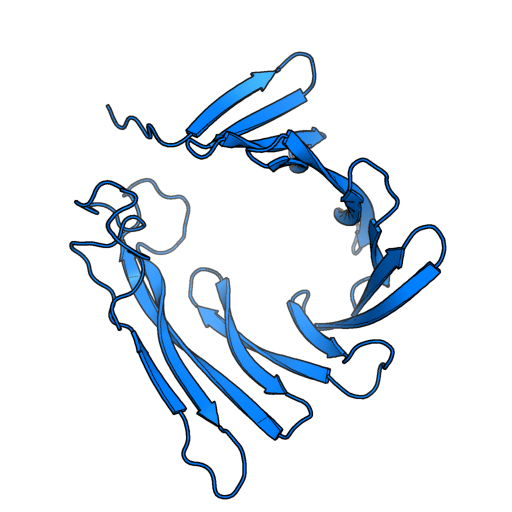86 1.00 87.50 145 THR A O 1
ATOM 1169 N N . GLY A 1 146 ? -11.826 -5.663 -18.394 1.00 84.75 146 GLY A N 1
ATOM 1170 C CA . GLY A 1 146 ? -11.030 -6.133 -19.533 1.00 84.75 146 GLY A CA 1
ATOM 1171 C C . GLY A 1 146 ? -9.860 -5.214 -19.897 1.00 84.75 146 GLY A C 1
ATOM 1172 O O . GLY A 1 146 ? -9.108 -5.531 -20.811 1.00 84.75 146 GLY A O 1
ATOM 1173 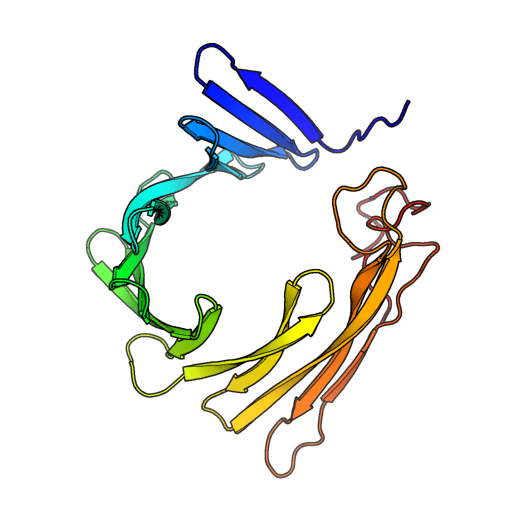N N . TYR A 1 147 ? -9.673 -4.103 -19.175 1.00 89.75 147 TYR A N 1
ATOM 1174 C CA . TYR A 1 147 ? -8.461 -3.287 -19.272 1.00 89.75 147 TYR A CA 1
ATOM 1175 C C . TYR A 1 147 ? -7.281 -4.017 -18.621 1.00 89.75 147 TYR A C 1
ATOM 1177 O O . TYR A 1 147 ? -7.409 -4.530 -17.506 1.00 89.75 147 TYR A O 1
ATOM 1185 N N . HIS A 1 148 ? -6.130 -4.017 -19.289 1.00 94.75 148 HIS A N 1
ATOM 1186 C CA . HIS A 1 148 ? -4.881 -4.546 -18.743 1.00 94.75 148 HIS A CA 1
ATOM 1187 C C . HIS A 1 148 ? -3.795 -3.481 -18.794 1.00 94.75 148 HIS A C 1
ATOM 1189 O O . HIS A 1 148 ? -3.673 -2.751 -19.775 1.00 94.75 148 HIS A O 1
ATOM 1195 N N . GLU A 1 149 ? -2.976 -3.427 -17.753 1.00 96.38 149 GLU A N 1
ATOM 1196 C CA . GLU A 1 149 ? -1.769 -2.613 -17.720 1.00 96.38 149 GLU A CA 1
ATOM 1197 C C . GLU A 1 149 ? -0.566 -3.501 -17.442 1.00 96.38 149 GLU A C 1
ATOM 1199 O O . GLU A 1 149 ? -0.534 -4.173 -16.416 1.00 96.38 149 GLU A O 1
ATOM 1204 N N . TRP A 1 150 ? 0.422 -3.486 -18.333 1.00 97.62 150 TRP A N 1
ATOM 1205 C CA . TRP A 1 150 ? 1.703 -4.156 -18.139 1.00 97.62 150 TRP A CA 1
ATOM 1206 C C . TRP A 1 150 ? 2.795 -3.138 -17.876 1.00 97.62 150 TRP A C 1
ATOM 1208 O O . TRP A 1 150 ? 2.924 -2.145 -18.597 1.00 97.62 150 TRP A O 1
ATOM 1218 N N . VAL A 1 151 ? 3.613 -3.429 -16.873 1.00 97.31 151 VAL A N 1
ATOM 1219 C CA . VAL A 1 151 ? 4.719 -2.584 -16.436 1.00 97.31 151 VAL A CA 1
ATOM 1220 C C . VAL A 1 151 ? 6.018 -3.348 -16.651 1.00 97.31 151 VAL A C 1
ATOM 1222 O O . VAL A 1 151 ? 6.158 -4.494 -16.232 1.00 97.31 151 VAL A O 1
ATOM 1225 N N . THR A 1 152 ? 6.968 -2.722 -17.336 1.00 96.00 152 THR A N 1
ATOM 1226 C CA . THR A 1 152 ? 8.311 -3.265 -17.564 1.00 96.00 152 THR A CA 1
ATOM 1227 C C . THR A 1 152 ? 9.329 -2.438 -16.800 1.00 96.00 152 THR A C 1
ATOM 1229 O O . THR A 1 152 ? 9.251 -1.205 -16.785 1.00 96.00 152 THR A O 1
ATOM 1232 N N . TYR A 1 153 ? 10.297 -3.126 -16.199 1.00 93.31 153 TYR A N 1
ATOM 1233 C CA . TYR A 1 153 ? 11.364 -2.519 -15.419 1.00 93.31 153 TYR A CA 1
ATOM 1234 C C . TYR A 1 153 ? 12.729 -2.744 -16.063 1.00 93.31 153 TYR A C 1
ATOM 1236 O O . TYR A 1 153 ? 12.997 -3.782 -16.664 1.00 93.31 153 TYR A O 1
ATOM 1244 N N . GLU A 1 154 ? 13.622 -1.782 -15.865 1.00 90.19 154 GLU A N 1
ATOM 1245 C CA . GLU A 1 154 ? 15.043 -1.878 -16.200 1.00 90.19 154 GLU A CA 1
ATOM 1246 C C . GLU A 1 154 ? 15.887 -1.354 -15.037 1.00 90.19 154 GLU A C 1
ATOM 1248 O O . GLU A 1 154 ? 15.392 -0.600 -14.205 1.00 90.19 154 GLU A O 1
ATOM 1253 N N . MET A 1 155 ? 17.170 -1.716 -14.967 1.00 87.06 155 MET A N 1
ATOM 1254 C CA . MET A 1 155 ? 18.078 -1.202 -13.932 1.00 87.06 155 MET A CA 1
ATOM 1255 C C . MET A 1 155 ? 18.619 0.181 -14.301 1.00 87.06 155 MET A C 1
ATOM 1257 O O . MET A 1 155 ? 19.150 0.375 -15.396 1.00 87.06 155 MET A O 1
ATOM 1261 N N . GLY A 1 156 ? 18.514 1.142 -13.378 1.00 80.81 156 GLY A N 1
ATOM 1262 C CA . GLY A 1 156 ? 18.885 2.533 -13.653 1.00 80.81 156 GLY A CA 1
ATOM 1263 C C . GLY A 1 156 ? 19.588 3.233 -12.498 1.00 80.81 156 GLY A C 1
ATOM 1264 O O . GLY A 1 156 ? 20.741 3.647 -12.640 1.00 80.81 156 GLY A O 1
ATOM 1265 N N . HIS A 1 157 ? 18.915 3.372 -11.355 1.00 78.12 157 HIS A N 1
ATOM 1266 C CA . HIS A 1 157 ? 19.352 4.261 -10.280 1.00 78.12 157 HIS A CA 1
ATOM 1267 C C . HIS A 1 157 ? 20.577 3.726 -9.547 1.00 78.12 157 HIS A C 1
ATOM 1269 O O . HIS A 1 157 ? 20.446 2.866 -8.683 1.00 78.12 157 HIS A O 1
ATOM 1275 N N . THR A 1 158 ? 21.760 4.258 -9.837 1.00 79.12 158 THR A N 1
ATOM 1276 C CA . THR A 1 158 ? 22.980 3.860 -9.128 1.00 79.12 158 THR A CA 1
ATOM 1277 C C . THR A 1 158 ? 22.876 4.173 -7.638 1.00 79.12 158 THR A C 1
ATOM 1279 O O . THR A 1 158 ? 22.635 5.319 -7.247 1.00 79.12 158 THR A O 1
ATOM 1282 N N . LEU A 1 159 ? 23.099 3.152 -6.818 1.00 76.19 159 LEU A N 1
ATOM 1283 C CA . LEU A 1 159 ? 23.103 3.236 -5.366 1.00 76.19 159 LEU A CA 1
ATOM 1284 C C . LEU A 1 159 ? 24.486 3.668 -4.826 1.00 76.19 159 LEU A C 1
ATOM 1286 O O . LEU A 1 159 ? 25.505 3.489 -5.499 1.00 76.19 159 LEU A O 1
ATOM 1290 N N . PRO A 1 160 ? 24.556 4.249 -3.612 1.00 75.06 160 PRO A N 1
ATOM 1291 C CA . PRO A 1 160 ? 25.822 4.630 -2.982 1.00 75.06 160 PRO A CA 1
ATOM 1292 C C . PRO A 1 160 ? 26.688 3.406 -2.636 1.00 75.06 160 PRO A C 1
ATOM 1294 O O . PRO A 1 160 ? 26.133 2.420 -2.174 1.00 75.06 160 PRO A O 1
ATOM 1297 N N . PRO A 1 161 ? 28.031 3.461 -2.738 1.00 75.88 161 PRO A N 1
ATOM 1298 C CA . PRO A 1 161 ? 28.909 2.288 -2.582 1.00 75.88 161 PRO A CA 1
ATOM 1299 C C . PRO A 1 161 ? 28.744 1.462 -1.294 1.00 75.88 161 PRO A C 1
ATOM 1301 O O . PRO A 1 161 ? 29.097 0.290 -1.280 1.00 75.88 161 PRO A O 1
ATOM 1304 N N . GLU A 1 162 ? 28.223 2.061 -0.223 1.00 82.31 162 GLU A N 1
ATOM 1305 C CA . GLU A 1 162 ? 28.023 1.427 1.089 1.00 82.31 162 GLU A CA 1
ATOM 1306 C C . GLU A 1 162 ? 26.557 1.014 1.339 1.00 82.31 162 GLU A C 1
ATOM 1308 O O . GLU A 1 162 ? 26.142 0.821 2.482 1.00 82.31 162 GLU A O 1
ATOM 1313 N N . HIS A 1 163 ? 25.732 0.912 0.291 1.00 80.69 163 HIS A N 1
ATOM 1314 C CA . HIS A 1 163 ? 24.334 0.507 0.435 1.00 80.69 163 HIS A CA 1
ATOM 1315 C C . HIS A 1 163 ? 24.201 -0.959 0.909 1.00 80.69 163 HIS A C 1
ATOM 1317 O O . HIS A 1 163 ? 25.007 -1.812 0.541 1.00 80.69 163 HIS A O 1
ATOM 1323 N N . PRO A 1 164 ? 23.129 -1.310 1.641 1.00 82.06 164 PRO A N 1
ATOM 1324 C CA . PRO A 1 164 ? 22.917 -2.675 2.136 1.00 82.06 164 PRO A CA 1
ATOM 1325 C C . PRO A 1 164 ? 22.265 -3.628 1.115 1.00 82.06 164 PRO A C 1
ATOM 1327 O O . PRO A 1 164 ? 22.123 -4.816 1.387 1.00 82.06 164 PRO A O 1
ATOM 1330 N N . LEU A 1 165 ? 21.805 -3.120 -0.034 1.00 82.94 165 LEU A N 1
ATOM 1331 C CA . LEU A 1 165 ? 21.086 -3.912 -1.040 1.00 82.94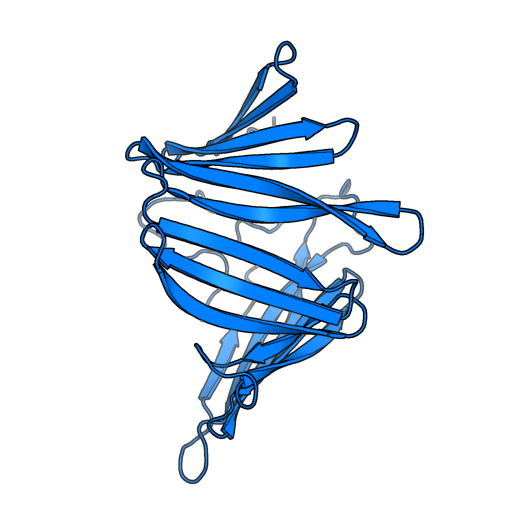 165 LEU A CA 1
ATOM 1332 C C . LEU A 1 165 ? 22.016 -4.857 -1.830 1.00 82.94 165 LEU A C 1
ATOM 1334 O O . LEU A 1 165 ? 23.192 -4.543 -1.995 1.00 82.94 165 LEU A O 1
ATOM 1338 N N . PRO A 1 166 ? 21.508 -5.987 -2.362 1.00 85.75 166 PRO A N 1
ATOM 1339 C CA . PRO A 1 166 ? 22.318 -6.962 -3.107 1.00 85.75 166 PRO A CA 1
ATOM 1340 C C . PRO A 1 166 ? 22.720 -6.507 -4.520 1.00 85.75 166 PRO A C 1
ATOM 1342 O O . PRO A 1 166 ? 23.471 -7.202 -5.189 1.00 85.75 166 PRO A O 1
ATOM 1345 N N . THR A 1 167 ? 22.238 -5.353 -4.978 1.00 85.88 167 THR A N 1
ATOM 1346 C CA . THR A 1 167 ? 22.461 -4.829 -6.330 1.00 85.88 167 THR A CA 1
ATOM 1347 C C . THR A 1 167 ? 23.041 -3.428 -6.265 1.00 85.88 167 THR A C 1
ATOM 1349 O O . THR A 1 167 ? 22.758 -2.711 -5.314 1.00 85.88 167 THR A O 1
ATOM 1352 N N . THR A 1 168 ? 23.754 -2.988 -7.300 1.00 84.38 168 THR A N 1
ATOM 1353 C CA . THR A 1 168 ? 24.312 -1.626 -7.376 1.00 84.38 168 THR A CA 1
ATOM 1354 C C . THR A 1 168 ? 23.355 -0.599 -7.981 1.00 84.38 168 THR A C 1
ATOM 1356 O O . THR A 1 168 ? 23.678 0.592 -8.021 1.00 84.38 168 THR A O 1
ATOM 1359 N N . GLN A 1 169 ? 22.185 -1.032 -8.465 1.00 84.25 169 GLN A N 1
ATOM 1360 C CA . GLN A 1 169 ? 21.201 -0.168 -9.115 1.00 84.25 169 GLN A CA 1
ATOM 1361 C C . GLN A 1 169 ? 19.762 -0.483 -8.689 1.00 84.25 169 GLN A C 1
ATOM 1363 O O . GLN A 1 169 ? 19.366 -1.641 -8.686 1.00 84.25 169 GLN A O 1
ATOM 1368 N N . LEU A 1 170 ? 18.932 0.530 -8.418 1.00 84.38 170 LEU A N 1
ATOM 1369 C CA . LEU A 1 170 ? 17.484 0.317 -8.318 1.00 84.38 170 LEU A CA 1
ATOM 1370 C C . LEU A 1 170 ? 16.849 0.271 -9.716 1.00 84.38 170 LEU A C 1
ATOM 1372 O O . LEU A 1 170 ? 17.249 1.039 -10.607 1.00 84.38 170 LEU A O 1
ATOM 1376 N N . PRO A 1 171 ? 15.840 -0.592 -9.907 1.00 88.12 171 PRO A N 1
ATOM 1377 C CA . PRO A 1 171 ? 15.048 -0.611 -11.109 1.00 88.12 171 PRO A CA 1
ATOM 1378 C C . PRO A 1 171 ? 14.201 0.654 -11.224 1.00 88.12 171 PRO A C 1
ATOM 1380 O O . PRO A 1 171 ? 13.796 1.254 -10.228 1.00 88.12 171 PRO A O 1
ATOM 1383 N N . TYR A 1 172 ? 13.913 1.029 -12.461 1.00 85.75 172 TYR A N 1
ATOM 1384 C CA . TYR A 1 172 ? 12.963 2.065 -12.830 1.00 85.75 172 TYR A CA 1
ATOM 1385 C C . TYR A 1 172 ? 11.943 1.470 -13.799 1.00 85.75 172 TYR A C 1
ATOM 1387 O O . TYR A 1 172 ? 12.236 0.505 -14.507 1.00 85.75 172 TYR A O 1
ATOM 1395 N N . VAL A 1 173 ? 10.739 2.038 -13.831 1.00 90.25 173 VAL A N 1
ATOM 1396 C CA . VAL A 1 173 ? 9.745 1.686 -14.852 1.00 90.25 173 VAL A CA 1
ATOM 1397 C C . VAL A 1 173 ? 10.250 2.209 -16.192 1.00 90.25 173 VAL A C 1
ATOM 1399 O O . VAL A 1 173 ? 10.396 3.417 -16.335 1.00 90.25 173 VAL A O 1
ATOM 1402 N N . SER A 1 174 ? 10.506 1.331 -17.161 1.00 91.75 174 SER A N 1
ATOM 1403 C CA . SER A 1 174 ? 10.942 1.712 -18.514 1.00 91.75 174 SER A CA 1
ATOM 1404 C C . SER A 1 174 ? 9.780 1.780 -19.501 1.00 91.75 174 SER A C 1
ATOM 1406 O O . SER A 1 174 ? 9.822 2.527 -20.482 1.00 91.75 174 SER A O 1
ATOM 1408 N N . LYS A 1 175 ? 8.704 1.030 -19.244 1.00 93.88 175 LYS A N 1
ATOM 1409 C CA . LYS A 1 175 ? 7.537 0.984 -20.121 1.00 93.88 175 LYS A CA 1
ATOM 1410 C C . LYS A 1 175 ? 6.270 0.658 -19.347 1.00 93.88 175 LYS A C 1
ATOM 1412 O O . LYS A 1 175 ? 6.268 -0.213 -18.485 1.00 93.88 175 LYS A O 1
ATOM 1417 N N . VAL A 1 176 ? 5.186 1.322 -19.729 1.00 95.75 176 VAL A N 1
ATOM 1418 C CA . VAL A 1 176 ? 3.817 0.970 -19.359 1.00 95.75 176 VAL A CA 1
ATOM 1419 C C . VAL A 1 176 ? 3.010 0.805 -20.641 1.00 95.75 176 VAL A C 1
ATOM 1421 O O . VAL A 1 176 ? 2.948 1.722 -21.462 1.00 95.75 176 VAL A O 1
ATOM 1424 N N . MET A 1 177 ? 2.415 -0.368 -20.825 1.00 95.94 177 MET A N 1
ATOM 1425 C CA . MET A 1 177 ? 1.486 -0.663 -21.915 1.00 95.94 177 MET A CA 1
ATOM 1426 C C . MET A 1 177 ? 0.094 -0.860 -21.334 1.00 95.94 177 MET A C 1
ATOM 1428 O O . MET A 1 177 ? -0.065 -1.627 -20.392 1.00 95.94 177 MET A O 1
ATOM 1432 N N . CYS A 1 178 ? -0.900 -0.204 -21.913 1.00 93.81 178 CYS A N 1
ATOM 1433 C CA . CYS A 1 178 ? -2.289 -0.294 -21.499 1.00 93.81 178 CYS A CA 1
ATOM 1434 C C . CYS A 1 178 ? -3.119 -0.835 -22.663 1.00 93.81 178 CYS A C 1
ATOM 1436 O O . CYS A 1 178 ? -3.225 -0.166 -23.693 1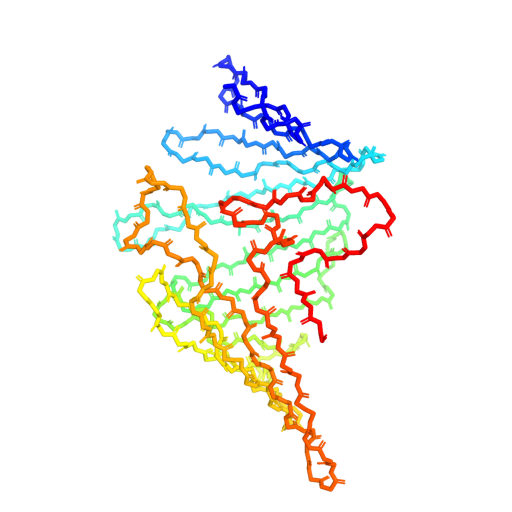.00 93.81 178 CYS A O 1
ATOM 1438 N N . TYR A 1 179 ? -3.709 -2.016 -22.491 1.00 92.62 179 TYR A N 1
ATOM 1439 C CA . TYR A 1 179 ? -4.730 -2.530 -23.397 1.00 92.62 179 TYR A CA 1
ATOM 1440 C C . TYR A 1 179 ? -6.078 -1.927 -23.019 1.00 92.62 179 TYR A C 1
ATOM 1442 O O . TYR A 1 179 ? -6.598 -2.169 -21.925 1.00 92.62 179 TYR A O 1
ATOM 1450 N N . ASN A 1 180 ? -6.632 -1.124 -23.926 1.00 83.88 180 ASN A N 1
ATOM 1451 C CA . ASN A 1 180 ? -7.836 -0.332 -23.673 1.00 83.88 180 ASN A CA 1
ATOM 1452 C C . ASN A 1 180 ? -9.144 -1.074 -24.020 1.00 83.88 180 ASN A C 1
ATOM 1454 O O . ASN A 1 180 ? -10.228 -0.567 -23.731 1.00 83.88 180 ASN A O 1
ATOM 1458 N N . GLY A 1 181 ? -9.056 -2.278 -24.595 1.00 78.19 181 GLY A N 1
ATOM 1459 C CA . GLY A 1 181 ? -10.207 -3.079 -25.016 1.00 78.19 181 GLY A CA 1
ATOM 1460 C C . GLY A 1 181 ? -10.367 -3.164 -26.534 1.00 78.19 181 GLY A C 1
ATOM 1461 O O . GLY A 1 181 ? -9.596 -2.596 -27.306 1.00 78.19 181 GLY A O 1
ATOM 1462 N N . GLU A 1 182 ? -11.386 -3.900 -26.978 1.00 76.19 182 GLU A N 1
ATOM 1463 C CA . GLU A 1 182 ? -11.653 -4.075 -28.405 1.00 76.19 182 GLU A CA 1
ATOM 1464 C C . GLU A 1 182 ? -11.910 -2.730 -29.103 1.00 76.19 182 GLU A C 1
ATOM 1466 O O . GLU A 1 182 ? -12.657 -1.884 -28.612 1.00 76.19 182 GLU A O 1
ATOM 1471 N N . GLN A 1 183 ? -11.324 -2.568 -30.294 1.00 77.94 183 GLN A N 1
ATOM 1472 C CA . GLN A 1 183 ? -11.475 -1.390 -31.163 1.00 77.94 183 GLN A CA 1
ATOM 1473 C C . GLN A 1 183 ? -10.868 -0.083 -30.624 1.00 77.94 183 GLN A C 1
ATOM 1475 O O . GLN A 1 183 ? -11.137 0.982 -31.180 1.00 77.94 183 GLN A O 1
ATOM 1480 N N . GLN A 1 184 ? -10.034 -0.149 -29.584 1.00 79.94 184 GLN A N 1
ATOM 1481 C CA . GLN A 1 184 ? -9.218 0.975 -29.128 1.00 79.94 184 GLN A CA 1
ATOM 1482 C C . GLN A 1 184 ? -7.742 0.622 -29.271 1.00 79.94 184 GLN A C 1
ATOM 1484 O O . GLN A 1 184 ? -7.341 -0.498 -28.966 1.00 79.94 184 GLN A O 1
ATOM 1489 N N . ASP A 1 185 ? -6.940 1.573 -29.745 1.00 86.12 185 ASP A N 1
ATOM 1490 C CA . ASP A 1 185 ? -5.495 1.380 -29.818 1.00 86.12 185 ASP A CA 1
ATOM 1491 C C . ASP A 1 185 ? -4.908 1.267 -28.407 1.00 86.12 185 ASP A C 1
ATOM 1493 O O . ASP A 1 185 ? -5.334 1.962 -27.477 1.00 86.12 185 ASP A O 1
ATOM 1497 N N . ASP A 1 186 ? -3.901 0.411 -28.260 1.00 90.75 186 ASP A N 1
ATOM 1498 C CA . ASP A 1 186 ? -3.152 0.289 -27.017 1.00 90.75 186 ASP A CA 1
ATOM 1499 C C . ASP A 1 186 ? -2.370 1.571 -26.740 1.00 90.75 186 ASP A C 1
ATOM 1501 O O . ASP A 1 186 ? -1.701 2.134 -27.614 1.00 90.75 186 ASP A O 1
ATOM 1505 N N . THR A 1 187 ? -2.389 2.012 -25.486 1.00 92.25 187 THR A N 1
ATOM 1506 C CA . THR A 1 187 ? -1.559 3.138 -25.061 1.00 92.25 187 THR A CA 1
ATOM 1507 C C . THR A 1 187 ? -0.203 2.608 -24.626 1.00 92.25 187 THR A C 1
ATOM 1509 O O . THR A 1 187 ? -0.111 1.815 -23.692 1.00 92.25 187 THR A O 1
ATOM 1512 N N . VAL A 1 188 ? 0.874 3.086 -25.246 1.00 93.56 188 VAL A N 1
ATOM 1513 C CA . VAL A 1 188 ? 2.242 2.772 -24.818 1.00 93.56 188 VAL A CA 1
ATOM 1514 C C . VAL A 1 188 ? 2.923 4.039 -24.333 1.00 93.56 188 VAL A C 1
ATOM 1516 O O . VAL A 1 188 ? 3.005 5.031 -25.052 1.00 93.56 188 VAL A O 1
ATOM 1519 N N . ARG A 1 189 ? 3.440 3.988 -23.107 1.00 91.88 189 ARG A N 1
ATOM 1520 C CA . ARG A 1 189 ? 4.297 5.020 -22.526 1.00 91.88 189 ARG A CA 1
ATOM 1521 C C . ARG A 1 189 ? 5.654 4.409 -22.232 1.00 91.88 189 ARG A C 1
ATOM 1523 O O . ARG A 1 189 ? 5.735 3.355 -21.607 1.00 91.88 189 ARG A O 1
ATOM 1530 N N . THR A 1 190 ? 6.707 5.064 -22.688 1.00 89.44 190 THR A N 1
ATOM 1531 C CA . THR A 1 190 ? 8.090 4.685 -22.400 1.00 89.44 190 THR A CA 1
ATOM 1532 C C . THR A 1 190 ? 8.729 5.762 -21.556 1.00 89.44 190 THR A C 1
ATOM 1534 O O . THR A 1 190 ? 8.483 6.944 -21.771 1.00 89.44 190 THR A O 1
ATOM 1537 N N . PHE A 1 191 ? 9.563 5.348 -20.620 1.00 82.56 191 PHE A N 1
ATOM 1538 C CA . PHE A 1 191 ? 10.280 6.237 -19.728 1.00 82.56 191 PHE A CA 1
ATOM 1539 C C . PHE A 1 191 ? 11.758 5.930 -19.870 1.00 82.56 191 PHE A C 1
ATOM 1541 O O . PHE A 1 191 ? 12.156 4.770 -19.954 1.00 82.56 191 PHE A O 1
ATOM 1548 N N . THR A 1 192 ? 12.578 6.974 -19.903 1.00 76.81 192 THR A N 1
ATOM 1549 C CA . THR A 1 192 ? 14.031 6.812 -19.947 1.00 76.81 192 THR A CA 1
ATOM 1550 C C . THR A 1 192 ? 14.630 7.282 -18.636 1.00 76.81 192 THR A C 1
ATOM 1552 O O . THR A 1 192 ? 14.313 8.367 -18.144 1.00 76.81 192 THR A O 1
ATOM 1555 N N . TYR A 1 193 ? 15.524 6.472 -18.076 1.00 72.62 193 TYR A N 1
ATOM 1556 C CA . TYR A 1 193 ? 16.290 6.869 -16.908 1.00 72.62 193 TYR A CA 1
ATOM 1557 C C . TYR A 1 193 ? 17.359 7.906 -17.283 1.00 72.62 193 TYR A C 1
ATOM 1559 O O . TYR A 1 193 ? 18.284 7.631 -18.051 1.00 72.62 193 TYR A O 1
ATOM 1567 N N . SER A 1 194 ? 17.258 9.101 -16.701 1.00 69.44 194 SER A N 1
ATOM 1568 C CA . SER A 1 194 ? 18.271 10.149 -16.840 1.00 69.44 194 SER A CA 1
ATOM 1569 C C . SER A 1 194 ? 19.299 10.070 -15.713 1.00 69.44 194 SER A C 1
ATOM 1571 O O . SER A 1 194 ? 18.986 10.320 -14.550 1.00 69.44 194 SER A O 1
ATOM 1573 N N . ARG A 1 195 ? 20.559 9.793 -16.060 1.00 65.19 195 ARG A N 1
ATOM 1574 C CA . ARG A 1 195 ? 21.677 9.764 -15.097 1.00 65.19 195 ARG A CA 1
ATOM 1575 C C . ARG A 1 195 ? 22.034 11.145 -14.541 1.00 65.19 195 ARG A C 1
ATOM 1577 O O . ARG A 1 195 ? 22.545 11.237 -13.432 1.00 65.19 195 ARG A O 1
ATOM 1584 N N . ASP A 1 196 ? 21.771 12.208 -15.300 1.00 60.34 196 ASP A N 1
ATOM 1585 C CA . ASP A 1 196 ? 22.250 13.558 -14.979 1.00 60.34 196 ASP A CA 1
ATOM 1586 C C . ASP A 1 196 ? 21.245 14.393 -14.171 1.00 60.34 196 ASP A C 1
ATOM 1588 O O . ASP A 1 196 ? 21.632 15.343 -13.482 1.00 60.34 196 ASP A O 1
ATOM 1592 N N . THR A 1 197 ? 19.950 14.066 -14.253 1.00 56.75 197 THR A N 1
ATOM 1593 C CA . THR A 1 197 ? 18.872 14.877 -13.656 1.00 56.75 197 THR A CA 1
ATOM 1594 C C . THR A 1 197 ? 18.108 14.186 -12.537 1.00 56.75 197 THR A C 1
ATOM 1596 O O . THR A 1 197 ? 17.339 14.859 -11.854 1.00 56.75 197 THR A O 1
ATOM 1599 N N . ASN A 1 198 ? 18.302 12.881 -12.345 1.00 57.56 198 ASN A N 1
ATOM 1600 C CA . ASN A 1 198 ? 17.527 12.109 -11.386 1.00 57.56 198 ASN A CA 1
ATOM 1601 C C . ASN A 1 198 ? 18.076 12.271 -9.963 1.00 57.56 198 ASN A C 1
ATOM 1603 O O . ASN A 1 198 ? 19.226 11.938 -9.680 1.00 57.56 198 ASN A O 1
ATOM 1607 N N . TYR A 1 199 ? 17.230 12.776 -9.069 1.00 55.53 199 TYR A N 1
ATOM 1608 C CA . TYR A 1 199 ? 17.563 13.050 -7.670 1.00 55.53 199 TYR A CA 1
ATOM 1609 C C . TYR A 1 199 ? 17.738 11.780 -6.817 1.00 55.53 199 TYR A C 1
ATOM 1611 O O . TYR A 1 199 ? 18.436 11.818 -5.810 1.00 55.53 199 TYR A O 1
ATOM 1619 N N . LEU A 1 200 ? 17.175 10.640 -7.237 1.00 57.66 200 LEU A N 1
ATOM 1620 C CA . LEU A 1 200 ? 17.338 9.347 -6.556 1.00 57.66 200 LEU A CA 1
ATOM 1621 C C . LEU A 1 200 ? 18.632 8.610 -6.949 1.00 57.66 200 LEU A C 1
ATOM 1623 O O . LEU A 1 200 ? 18.948 7.582 -6.357 1.00 57.66 200 LEU A O 1
ATOM 1627 N N . GLY A 1 201 ? 19.371 9.086 -7.957 1.00 52.28 201 GLY A N 1
ATOM 1628 C CA . GLY A 1 201 ? 20.656 8.506 -8.351 1.00 52.28 201 GLY A CA 1
ATOM 1629 C C . GLY A 1 201 ? 21.833 9.142 -7.612 1.00 52.28 201 GLY A C 1
ATOM 1630 O O . GLY A 1 201 ? 21.891 10.364 -7.450 1.00 52.28 201 GLY A O 1
ATOM 1631 N N . LEU A 1 202 ? 22.826 8.333 -7.231 1.00 54.03 202 LEU A N 1
ATOM 1632 C CA . LEU A 1 202 ? 24.132 8.848 -6.822 1.00 54.03 202 LEU A CA 1
ATOM 1633 C C . LEU A 1 202 ? 24.694 9.713 -7.969 1.00 54.03 202 LEU A C 1
ATOM 1635 O O . LEU A 1 202 ? 25.025 9.177 -9.026 1.00 54.03 202 LEU A O 1
ATOM 1639 N N . SER A 1 203 ? 24.824 11.030 -7.743 1.00 52.72 203 SER A N 1
ATOM 1640 C CA . SER A 1 203 ? 25.243 12.099 -8.687 1.00 52.72 203 SER A CA 1
ATOM 1641 C C . SER A 1 203 ? 24.138 12.962 -9.317 1.00 52.72 203 SER A C 1
ATOM 1643 O O . SER A 1 203 ? 24.455 13.749 -10.210 1.00 52.72 203 SER A O 1
ATOM 1645 N N . GLY A 1 204 ? 22.884 12.897 -8.854 1.00 56.19 204 GLY A N 1
ATOM 1646 C CA . GLY A 1 204 ? 21.847 13.848 -9.275 1.00 56.19 204 GLY A CA 1
ATOM 1647 C C . GLY A 1 204 ? 22.287 15.305 -9.059 1.00 56.19 204 GLY A C 1
ATOM 1648 O O . GLY A 1 204 ? 22.529 15.730 -7.931 1.00 56.19 204 GLY A O 1
ATOM 1649 N N . LYS A 1 205 ? 22.437 16.082 -10.142 1.00 53.75 205 LYS A N 1
ATOM 1650 C CA . LYS A 1 205 ? 23.008 17.447 -10.082 1.00 53.75 205 LYS A CA 1
ATOM 1651 C C . LYS A 1 205 ? 21.971 18.551 -9.879 1.00 53.75 205 LYS A C 1
ATOM 1653 O O . LYS A 1 205 ? 22.350 19.717 -9.766 1.00 53.75 205 LYS A O 1
ATOM 1658 N N . LYS A 1 206 ? 20.676 18.224 -9.886 1.00 54.75 206 LYS A N 1
ATOM 1659 C CA . LYS A 1 206 ? 19.612 19.228 -9.805 1.00 54.75 206 LYS A CA 1
ATOM 1660 C C . LYS A 1 206 ? 19.100 19.392 -8.371 1.00 54.75 206 LYS A C 1
ATOM 1662 O O . LYS A 1 206 ? 18.636 18.407 -7.796 1.00 54.75 206 LYS A O 1
ATOM 1667 N N . PRO A 1 207 ? 19.138 20.613 -7.805 1.00 51.50 207 PRO A N 1
ATOM 1668 C CA . PRO A 1 207 ? 18.406 20.904 -6.583 1.00 51.50 207 PRO A CA 1
ATOM 1669 C C . PRO A 1 207 ? 16.901 20.777 -6.851 1.00 51.50 207 PRO A C 1
ATOM 1671 O O . PRO A 1 207 ? 16.425 21.126 -7.931 1.00 51.50 207 PRO A O 1
ATOM 1674 N N . TRP A 1 208 ? 16.154 20.269 -5.873 1.00 44.97 208 TRP A N 1
ATOM 1675 C CA . TRP A 1 208 ? 14.694 20.293 -5.905 1.00 44.97 208 TRP A CA 1
ATOM 1676 C C . TRP A 1 208 ? 14.233 21.752 -5.750 1.00 44.97 208 TRP A C 1
ATOM 1678 O O . TRP A 1 208 ? 14.455 22.361 -4.699 1.00 44.97 208 TRP A O 1
ATOM 1688 N N . ASP A 1 209 ? 13.654 22.341 -6.799 1.00 50.19 209 ASP A N 1
ATOM 1689 C CA . ASP A 1 209 ? 13.022 23.662 -6.738 1.00 50.19 209 ASP A CA 1
ATOM 1690 C C . ASP A 1 209 ? 11.616 23.629 -7.351 1.00 50.19 209 ASP A C 1
ATOM 1692 O O . ASP A 1 209 ? 11.295 22.773 -8.173 1.00 50.19 209 ASP A O 1
ATOM 1696 N N . SER A 1 210 ? 10.760 24.559 -6.922 1.00 48.12 210 SER A N 1
ATOM 1697 C CA . SER A 1 210 ? 9.337 24.624 -7.285 1.00 48.12 210 SER A CA 1
ATOM 1698 C C . SER A 1 210 ? 9.061 24.914 -8.768 1.00 48.12 210 SER A C 1
ATOM 1700 O O . SER A 1 210 ? 7.902 24.977 -9.170 1.00 48.12 210 SER A O 1
ATOM 1702 N N . THR A 1 211 ? 10.102 25.155 -9.562 1.00 51.56 211 THR A N 1
ATOM 1703 C CA . THR A 1 211 ? 10.040 25.501 -10.988 1.00 51.56 211 THR A CA 1
ATOM 1704 C C . THR A 1 211 ? 10.182 24.267 -11.870 1.00 51.56 211 THR A C 1
ATOM 1706 O O . THR A 1 211 ? 9.703 24.263 -13.004 1.00 51.56 211 THR A O 1
ATOM 1709 N N . TYR A 1 212 ? 10.831 23.216 -11.369 1.00 46.97 212 TYR A N 1
ATOM 1710 C CA . TYR A 1 212 ? 11.070 21.995 -12.123 1.00 46.97 212 TYR A CA 1
ATOM 1711 C C . TYR A 1 212 ? 10.146 20.893 -11.605 1.00 46.97 212 TYR A C 1
ATOM 1713 O O . TYR A 1 212 ? 10.219 20.493 -10.446 1.00 46.97 212 TYR A O 1
ATOM 1721 N N . GLY A 1 213 ? 9.245 20.437 -12.480 1.00 47.34 213 GLY A N 1
ATOM 1722 C CA . GLY A 1 213 ? 8.377 19.287 -12.227 1.00 47.34 213 GLY A CA 1
ATOM 1723 C C . GLY A 1 213 ? 9.159 17.995 -11.970 1.00 47.34 213 GLY A C 1
ATOM 1724 O O . GLY A 1 213 ? 10.390 17.994 -11.940 1.00 47.34 213 GLY A O 1
ATOM 1725 N N . ASP A 1 214 ? 8.411 16.907 -11.779 1.00 45.56 214 ASP A N 1
ATOM 1726 C CA . ASP A 1 214 ? 8.899 15.576 -11.398 1.00 45.56 214 ASP A CA 1
ATOM 1727 C C . ASP A 1 214 ? 10.238 15.216 -12.075 1.00 45.56 214 ASP A C 1
ATOM 1729 O O . ASP A 1 214 ? 10.339 15.094 -13.296 1.00 45.56 214 ASP A O 1
ATOM 1733 N N . ASN A 1 215 ? 11.297 15.127 -11.269 1.00 52.38 215 ASN A N 1
ATOM 1734 C CA . ASN A 1 215 ? 12.681 14.958 -11.716 1.00 52.38 215 ASN A CA 1
ATOM 1735 C C . ASN A 1 215 ? 13.097 13.483 -11.809 1.00 52.38 215 ASN A C 1
ATOM 1737 O O . ASN A 1 215 ? 14.275 13.187 -12.034 1.00 52.38 215 ASN A O 1
ATOM 1741 N N . ILE A 1 216 ? 12.146 12.565 -11.617 1.00 52.88 216 ILE A N 1
ATOM 1742 C CA . ILE A 1 216 ? 12.398 11.126 -11.607 1.00 52.88 216 ILE A CA 1
ATOM 1743 C C . ILE A 1 216 ? 12.344 10.559 -13.032 1.00 52.88 216 ILE A C 1
ATOM 1745 O O . ILE A 1 216 ? 13.197 9.747 -13.396 1.00 52.88 216 ILE A O 1
ATOM 1749 N N . TYR A 1 217 ? 11.412 11.032 -13.863 1.00 50.53 217 TYR A N 1
ATOM 1750 C CA . TYR A 1 217 ? 11.178 10.502 -15.207 1.00 50.53 217 TYR A CA 1
ATOM 1751 C C . TYR A 1 217 ? 11.213 11.605 -16.267 1.00 50.53 217 TYR A C 1
ATOM 1753 O O . TYR A 1 217 ? 10.630 12.671 -16.092 1.00 50.53 217 TYR A O 1
ATOM 1761 N N . THR A 1 218 ? 11.854 11.331 -17.403 1.00 53.12 218 THR A N 1
ATOM 1762 C CA . THR A 1 218 ? 11.604 12.074 -18.645 1.00 53.12 218 THR A CA 1
ATOM 1763 C C . THR A 1 218 ? 10.669 11.241 -19.514 1.00 53.12 218 THR A C 1
ATOM 1765 O O . THR A 1 218 ? 10.920 10.044 -19.695 1.00 53.12 218 THR A O 1
ATOM 1768 N N . THR A 1 219 ? 9.594 11.866 -19.993 1.00 48.22 219 THR A N 1
ATOM 1769 C CA . THR A 1 219 ? 8.680 11.283 -20.990 1.00 48.22 219 THR A CA 1
ATOM 1770 C C . THR A 1 219 ? 9.219 11.473 -22.397 1.00 48.22 219 THR A C 1
ATOM 1772 O O . THR A 1 219 ? 9.972 12.453 -22.606 1.00 48.22 219 THR A O 1
#

Organism: Salmonella enterica (NCBI:txid28901)

Secondary structure (DSSP, 8-state):
----TTEEEEEETTTTEEEEEETTS-EEEEEEETTEEEEEEEE-TTS-EEEEEEEEEEETTEEEEEEEEEEETTSSEEEEEEEETTTEEEEEEEETTEEEEEEEEEEETTEEEEEEPTT-SSSEEEEEEEEETTEEEEEEEE-TTS-EEEEEEEEEEEPPTT-SSSSSEEEEEEEEEEE--TTSPPEEEE-B--TTT-TTSTT------TTS--SS-B-

Radius of gyration: 20.6 Å; chains: 1; bounding box: 50×45×58 Å

Foldseek 3Di:
DPPPVFWDWDDDPVQQKIWIQGPQQKIWIWHDDPPDTDTQWIAHNVGWIKGWDWDWDDAPNDTDIDTAKIATPVSQWMWGWDDDRQFWIWIFIHGHPDTDWIWIFTDDPNHTQWIADTPDDPFTWGWDWDDDQQGTDTQWIQHRVRKIKGWDKDWAAADDPPDPGPDRTDIDTQKIWIDPDPPDDIDIDGWDADQACAPRHDNHPDDDDPVDPDSGTDD